Protein AF-A0A0D3J5N3-F1 (afdb_monomer_lite)

Sequence (235 aa):
MPSATRIAELQAENFAEDVEVPPEAAGWSEDRLVAFLESGGVESSAQGSLAAPLGRRARVACLHGTAGNERIFTIQASRLKLALKAAGADSAVYEGTEVIAAENPHGAAMRKIFGDQVLREYAPALLDEAGRRTYEPAAAEAAVADLEARIAGAGGCDADAWKRLFAAPLPVPALVVRGASDTVSAEGPVELVAHFRGARLVEHKEGHRPLPADRAAADGLIRDICSFVLERCPP

Radius of gyration: 19.84 Å; chains: 1; bounding box: 44×39×58 Å

Foldseek 3Di:
DDDPVRLCVLCVVLVLNVADDDPCCVVDDPVLSNVCSLLSNDPPPPPPCPVAPPADAAEAEAEDAFFDDPVRCCNQCSNLCNLSVVLRHHYDYDFAPAFDDPPQPSNVVSCVVPNPDGTGHLADWDADPVRETDGDVVSNVVSVVVVVVVVVVVPDDDPVVVVCLQVAAHADEEEQEFECAEPHCNCVSVVVNRNHDNYDYHYDPDYGGPADPDPVRRVVVSVVVSCVSCVRRPD

Organism: Emiliania huxleyi (strain CCMP1516) (NCBI:txid280463)

InterPro domains:
  IPR029058 Alpha/Beta hydrolase fold [G3DSA:3.40.50.1820] (55-231)
  IPR029058 Alpha/Beta hydrolase fold [SSF53474] (105-223)

Structure (mmCIF, N/CA/C/O backbone):
data_AF-A0A0D3J5N3-F1
#
_entry.id   AF-A0A0D3J5N3-F1
#
loop_
_atom_site.group_PDB
_atom_site.id
_atom_site.type_symbol
_atom_site.label_atom_id
_atom_site.label_alt_id
_atom_site.label_comp_id
_atom_site.label_asym_id
_atom_site.label_entity_id
_atom_site.label_seq_id
_atom_site.pdbx_PDB_ins_code
_atom_site.Cartn_x
_atom_site.Cartn_y
_atom_site.Cartn_z
_atom_site.occupancy
_atom_site.B_iso_or_equiv
_atom_site.auth_seq_id
_atom_site.auth_comp_id
_atom_site.auth_asym_id
_atom_site.auth_atom_id
_atom_site.pdbx_PDB_model_num
ATOM 1 N N . MET A 1 1 ? 7.016 5.681 33.022 1.00 83.94 1 MET A N 1
ATOM 2 C CA . MET A 1 1 ? 6.238 6.757 32.383 1.00 83.94 1 MET A CA 1
ATOM 3 C C . MET A 1 1 ? 7.153 7.432 31.376 1.00 83.94 1 MET A C 1
ATOM 5 O O . MET A 1 1 ? 8.265 7.776 31.777 1.00 83.94 1 MET A O 1
ATOM 9 N N . PRO A 1 2 ? 6.776 7.498 30.092 1.00 91.69 2 PRO A N 1
ATOM 10 C CA . PRO A 1 2 ? 7.636 8.025 29.037 1.00 91.69 2 PRO A CA 1
ATOM 11 C C . PRO A 1 2 ? 7.858 9.533 29.220 1.00 91.69 2 PRO A C 1
ATOM 13 O O . PRO A 1 2 ? 6.941 10.274 29.568 1.00 91.69 2 PRO A O 1
ATOM 16 N N . SER A 1 3 ? 9.094 9.992 29.019 1.00 95.38 3 SER A N 1
ATOM 17 C CA . SER A 1 3 ? 9.408 11.425 28.958 1.00 95.38 3 SER A CA 1
ATOM 18 C C . SER A 1 3 ? 8.830 12.045 27.679 1.00 95.38 3 SER A C 1
ATOM 20 O O . SER A 1 3 ? 8.548 11.327 26.725 1.00 95.38 3 SER A O 1
ATOM 22 N N . ALA A 1 4 ? 8.716 13.376 27.603 1.00 95.25 4 ALA A N 1
ATOM 23 C CA . ALA A 1 4 ? 8.300 14.055 26.367 1.00 95.25 4 ALA A CA 1
ATOM 24 C C . ALA A 1 4 ? 9.194 13.690 25.165 1.00 95.25 4 ALA A C 1
ATOM 26 O O . ALA A 1 4 ? 8.697 13.478 24.064 1.00 95.25 4 ALA A O 1
ATOM 27 N N . THR A 1 5 ? 10.504 13.538 25.395 1.00 96.12 5 THR A N 1
ATOM 28 C CA . THR A 1 5 ? 11.446 13.032 24.387 1.00 96.12 5 THR A CA 1
ATOM 29 C C . THR A 1 5 ? 11.075 11.622 23.937 1.00 96.12 5 THR A C 1
ATOM 31 O O . THR A 1 5 ? 11.001 11.382 22.739 1.00 96.12 5 THR A O 1
ATOM 34 N N . ARG A 1 6 ? 10.763 10.713 24.873 1.00 96.12 6 ARG A N 1
ATOM 35 C CA . ARG A 1 6 ? 10.361 9.343 24.527 1.00 96.12 6 ARG A CA 1
ATOM 36 C C . ARG A 1 6 ? 9.034 9.304 23.768 1.00 96.12 6 ARG A C 1
ATOM 38 O O . ARG A 1 6 ? 8.885 8.490 22.870 1.00 96.12 6 ARG A O 1
ATOM 45 N N . ILE A 1 7 ? 8.085 10.185 24.089 1.00 95.38 7 ILE A N 1
ATOM 46 C CA . ILE A 1 7 ? 6.826 10.313 23.338 1.00 95.38 7 ILE A CA 1
ATOM 47 C C . ILE A 1 7 ? 7.112 10.716 21.886 1.00 95.38 7 ILE A C 1
ATOM 49 O O . ILE A 1 7 ? 6.603 10.070 20.977 1.00 95.38 7 ILE A O 1
ATOM 53 N N . ALA A 1 8 ? 7.963 11.722 21.663 1.00 93.75 8 ALA A N 1
ATOM 54 C CA . ALA A 1 8 ? 8.335 12.160 20.317 1.00 93.75 8 ALA A CA 1
ATOM 55 C C . ALA A 1 8 ? 9.097 11.075 19.530 1.00 93.75 8 ALA A C 1
ATOM 57 O O . ALA A 1 8 ? 8.855 10.895 18.339 1.00 93.75 8 ALA A O 1
ATOM 58 N N . GLU A 1 9 ? 9.980 10.320 20.193 1.00 92.75 9 GLU A N 1
ATOM 59 C CA . GLU A 1 9 ? 10.642 9.151 19.597 1.00 92.75 9 GLU A CA 1
ATOM 60 C C . GLU A 1 9 ? 9.625 8.089 19.185 1.00 92.75 9 GLU A C 1
ATOM 62 O O . GLU A 1 9 ? 9.656 7.633 18.049 1.00 92.75 9 GLU A O 1
ATOM 67 N N . LEU A 1 10 ? 8.681 7.745 20.065 1.00 92.69 10 LEU A N 1
ATOM 68 C CA . LEU A 1 10 ? 7.625 6.780 19.764 1.00 92.69 10 LEU A CA 1
ATOM 69 C C . LEU A 1 10 ? 6.714 7.263 18.632 1.00 92.69 10 LEU A C 1
ATOM 71 O O . LEU A 1 10 ? 6.318 6.458 17.794 1.00 92.69 10 LEU A O 1
ATOM 75 N N . GLN A 1 11 ? 6.402 8.559 18.565 1.00 91.50 11 GLN A N 1
ATOM 76 C CA . GLN A 1 11 ? 5.676 9.137 17.435 1.00 91.50 11 GLN A CA 1
ATOM 77 C C . GLN A 1 11 ? 6.449 8.951 16.128 1.00 91.50 11 GLN A C 1
ATOM 79 O O . GLN A 1 11 ? 5.863 8.485 15.159 1.00 91.50 11 GLN A O 1
ATOM 84 N N . ALA A 1 12 ? 7.754 9.228 16.106 1.00 84.44 12 ALA A N 1
ATOM 85 C CA . ALA A 1 12 ? 8.585 9.019 14.920 1.00 84.44 12 ALA A CA 1
ATOM 86 C C . ALA A 1 12 ? 8.737 7.528 14.556 1.00 84.44 12 ALA A C 1
ATOM 88 O O . ALA A 1 12 ? 8.634 7.155 13.390 1.00 84.44 12 ALA A O 1
ATOM 89 N N . GLU A 1 13 ? 8.928 6.652 15.549 1.00 83.12 13 GLU A N 1
ATOM 90 C CA . GLU A 1 13 ? 9.018 5.195 15.373 1.00 83.12 13 GLU A CA 1
ATOM 91 C C . GLU A 1 13 ? 7.726 4.606 14.781 1.00 83.12 13 GLU A C 1
ATOM 93 O O . GLU A 1 13 ? 7.786 3.658 13.994 1.00 83.12 13 GLU A O 1
ATOM 98 N N . ASN A 1 14 ? 6.572 5.181 15.136 1.00 81.25 14 ASN A N 1
ATOM 99 C CA . ASN A 1 14 ? 5.247 4.754 14.680 1.00 81.25 14 ASN A CA 1
ATOM 100 C C . ASN A 1 14 ? 4.689 5.602 13.525 1.00 81.25 14 ASN A C 1
ATOM 102 O O . ASN A 1 14 ? 3.556 5.365 13.106 1.00 81.25 14 ASN A O 1
ATOM 106 N N . PHE A 1 15 ? 5.465 6.554 12.990 1.00 78.50 15 PHE A N 1
ATOM 107 C CA . PHE A 1 15 ? 5.043 7.464 11.914 1.00 78.50 15 PHE A CA 1
ATOM 108 C C . PHE A 1 15 ? 3.729 8.195 12.244 1.00 78.50 15 PHE A C 1
ATOM 110 O O . PHE A 1 15 ? 2.810 8.280 11.427 1.00 78.50 15 PHE A O 1
ATOM 117 N N . ALA A 1 16 ? 3.633 8.635 13.495 1.00 85.94 16 ALA A N 1
ATOM 118 C CA . ALA A 1 16 ? 2.485 9.252 14.138 1.00 85.94 16 ALA A CA 1
ATOM 119 C C . ALA A 1 16 ? 2.853 10.639 14.704 1.00 85.94 16 ALA A C 1
ATOM 121 O O . ALA A 1 16 ? 2.316 11.072 15.726 1.00 85.94 16 ALA A O 1
ATOM 122 N N . GLU A 1 17 ? 3.791 11.349 14.069 1.00 89.88 17 GLU A N 1
ATOM 123 C CA . GLU A 1 17 ? 4.197 12.707 14.457 1.00 89.88 17 GLU A CA 1
ATOM 124 C C . GLU A 1 17 ? 3.051 13.719 14.333 1.00 89.88 17 GLU A C 1
ATOM 126 O O . GLU A 1 17 ? 3.064 14.755 14.997 1.00 89.88 17 GLU A O 1
ATOM 131 N N . ASP A 1 18 ? 2.041 13.415 13.513 1.00 81.44 18 ASP A N 1
ATOM 132 C CA . ASP A 1 18 ? 0.813 14.196 13.395 1.00 81.44 18 ASP A CA 1
ATOM 133 C C . ASP A 1 18 ? -0.236 13.839 14.460 1.00 81.44 18 ASP A C 1
ATOM 135 O O . ASP A 1 18 ? -1.209 14.575 14.632 1.00 81.44 18 ASP A O 1
ATOM 139 N N . VAL A 1 19 ? -0.087 12.727 15.181 1.00 86.19 19 VAL A N 1
ATOM 140 C CA . VAL A 1 19 ? -1.029 12.332 16.231 1.00 86.19 19 VAL A CA 1
ATOM 141 C C . VAL A 1 19 ? -0.834 13.226 17.452 1.00 86.19 19 VAL A C 1
ATOM 143 O O . VAL A 1 19 ? 0.206 13.187 18.102 1.00 86.19 19 VAL A O 1
ATOM 146 N N . GLU A 1 20 ? -1.848 14.024 17.788 1.00 94.06 20 GLU A N 1
ATOM 147 C CA . GLU A 1 20 ? -1.830 14.833 19.004 1.00 94.06 20 GLU A CA 1
ATOM 148 C C . GLU A 1 20 ? -1.939 13.915 20.226 1.00 94.06 20 GLU A C 1
ATOM 150 O O . GLU A 1 20 ? -2.944 13.234 20.438 1.00 94.06 20 GLU A O 1
ATOM 155 N N . VAL A 1 21 ? -0.866 13.867 21.012 1.00 94.62 21 VAL A N 1
ATOM 156 C CA . VAL A 1 21 ? -0.797 13.057 22.225 1.00 94.62 21 VAL A CA 1
ATOM 157 C C . VAL A 1 21 ? -1.396 13.863 23.382 1.00 94.62 21 VAL A C 1
ATOM 159 O O . VAL A 1 21 ? -0.894 14.953 23.673 1.00 94.62 21 VAL A O 1
ATOM 162 N N . PRO A 1 22 ? -2.450 13.369 24.057 1.00 94.75 22 PRO A N 1
ATOM 163 C CA . PRO A 1 22 ? -3.118 14.142 25.093 1.00 94.75 22 PRO A CA 1
ATOM 164 C C . PRO A 1 22 ? -2.208 14.309 26.329 1.00 94.75 22 PRO A C 1
ATOM 166 O O . PRO A 1 22 ? -1.378 13.433 26.596 1.00 94.75 22 PRO A O 1
ATOM 169 N N . PRO A 1 23 ? -2.325 15.399 27.113 1.00 94.38 23 PRO A N 1
ATOM 170 C CA . PRO A 1 23 ? -1.419 15.680 28.235 1.00 94.38 23 PRO A CA 1
ATOM 171 C C . PRO A 1 23 ? -1.321 14.551 29.275 1.00 94.38 23 PRO A C 1
ATOM 173 O O . PRO A 1 23 ? -0.255 14.302 29.842 1.00 94.38 23 PRO A O 1
ATOM 176 N N . GLU A 1 24 ? -2.418 13.831 29.508 1.00 94.56 24 GLU A N 1
ATOM 177 C CA . GLU A 1 24 ? -2.488 12.672 30.399 1.00 94.56 24 GLU A CA 1
ATOM 178 C C . GLU A 1 24 ? -1.654 11.471 29.928 1.00 94.56 24 GLU A C 1
ATOM 180 O O . GLU A 1 24 ? -1.373 10.580 30.734 1.00 94.56 24 GLU A O 1
ATOM 185 N N . ALA A 1 25 ? -1.202 11.447 28.669 1.00 93.19 25 ALA A N 1
ATOM 186 C CA . ALA A 1 25 ? -0.353 10.386 28.138 1.00 93.19 25 ALA A CA 1
ATOM 187 C C . ALA A 1 25 ? 1.038 10.342 28.775 1.00 93.19 25 ALA A C 1
ATOM 189 O O . ALA A 1 25 ? 1.679 9.289 28.784 1.00 93.19 25 ALA A O 1
ATOM 190 N N . ALA A 1 26 ? 1.473 11.434 29.415 1.00 92.69 26 ALA A N 1
ATOM 191 C CA . ALA A 1 26 ? 2.641 11.418 30.294 1.00 92.69 26 ALA A CA 1
ATOM 192 C C . ALA A 1 26 ? 2.492 10.396 31.440 1.00 92.69 26 ALA A C 1
ATOM 194 O O . ALA A 1 26 ? 3.488 9.932 31.988 1.00 92.69 26 ALA A O 1
ATOM 195 N N . GLY A 1 27 ? 1.253 10.037 31.795 1.00 94.00 27 GLY A N 1
ATOM 196 C CA . GLY A 1 27 ? 0.913 9.020 32.784 1.00 94.00 27 GLY A CA 1
ATOM 197 C C . GLY A 1 27 ? 0.849 7.585 32.249 1.00 94.00 27 GLY A C 1
ATOM 198 O O . GLY A 1 27 ? 0.686 6.648 33.031 1.00 94.00 27 GLY A O 1
ATOM 199 N N . TRP A 1 28 ? 0.905 7.387 30.931 1.00 95.19 28 TRP A N 1
ATOM 200 C CA . TRP A 1 28 ? 0.634 6.086 30.322 1.00 95.19 28 TRP A CA 1
ATOM 201 C C . TRP A 1 28 ? 1.835 5.139 30.412 1.00 95.19 28 TRP A C 1
ATOM 203 O O . TRP A 1 28 ? 2.992 5.545 30.573 1.00 95.19 28 TRP A O 1
ATOM 213 N N . SER A 1 29 ? 1.555 3.837 30.313 1.00 95.31 29 SER A N 1
ATOM 214 C CA . SER A 1 29 ? 2.587 2.862 29.966 1.00 95.31 29 SER A CA 1
ATOM 215 C C . SER A 1 29 ? 3.018 3.061 28.513 1.00 95.31 29 SER A C 1
ATOM 217 O O . SER A 1 29 ? 2.250 3.571 27.696 1.00 95.31 29 SER A O 1
ATOM 219 N N . GLU A 1 30 ? 4.237 2.633 28.186 1.00 95.19 30 GLU A N 1
ATOM 220 C CA . GLU A 1 30 ? 4.733 2.663 26.807 1.00 95.19 30 GLU A CA 1
ATOM 221 C C . GLU A 1 30 ? 3.826 1.847 25.876 1.00 95.19 30 GLU A C 1
ATOM 223 O O . GLU A 1 30 ? 3.398 2.371 24.857 1.00 95.19 30 GLU A O 1
ATOM 228 N N . ASP A 1 31 ? 3.394 0.650 26.292 1.00 91.62 31 ASP A N 1
ATOM 229 C CA . ASP A 1 31 ? 2.462 -0.189 25.522 1.00 91.62 31 ASP A CA 1
ATOM 230 C C . ASP A 1 31 ? 1.138 0.517 25.195 1.00 91.62 31 ASP A C 1
ATOM 232 O O . ASP A 1 31 ? 0.625 0.406 24.082 1.00 91.62 31 ASP A O 1
ATOM 236 N N . ARG A 1 32 ? 0.570 1.270 26.151 1.00 93.00 32 ARG A N 1
ATOM 237 C CA . ARG A 1 32 ? -0.666 2.032 25.913 1.00 93.00 32 ARG A CA 1
ATOM 238 C C . ARG A 1 32 ? -0.421 3.169 24.927 1.00 93.00 32 ARG A C 1
ATOM 240 O O . ARG A 1 32 ? -1.272 3.424 24.081 1.00 93.00 32 ARG A O 1
ATOM 247 N N . LEU A 1 33 ? 0.712 3.856 25.051 1.00 94.38 33 LEU A N 1
ATOM 248 C CA . LEU A 1 33 ? 1.073 4.943 24.151 1.00 94.38 33 LEU A CA 1
ATOM 249 C C . LEU A 1 33 ? 1.318 4.428 22.731 1.00 94.38 33 LEU A C 1
ATOM 251 O O . LEU A 1 33 ? 0.769 4.998 21.796 1.00 94.38 33 LEU A O 1
ATOM 255 N N . VAL A 1 34 ? 2.048 3.322 22.575 1.00 89.31 34 VAL A N 1
ATOM 256 C CA . VAL A 1 34 ? 2.222 2.643 21.284 1.00 89.31 34 VAL A CA 1
ATOM 257 C C . VAL A 1 34 ? 0.861 2.276 20.705 1.00 89.31 34 VAL A C 1
ATOM 259 O O . VAL A 1 34 ? 0.565 2.688 19.593 1.00 89.31 34 VAL A O 1
ATOM 262 N N . ALA A 1 35 ? -0.020 1.631 21.474 1.00 84.56 35 ALA A N 1
ATOM 263 C CA . ALA A 1 35 ? -1.360 1.283 20.999 1.00 84.56 35 ALA A CA 1
ATOM 264 C C . ALA A 1 35 ? -2.199 2.509 20.579 1.00 84.56 35 ALA A C 1
ATOM 266 O O . ALA A 1 35 ? -2.966 2.433 19.621 1.00 84.56 35 ALA A O 1
ATOM 267 N N . PHE A 1 36 ? -2.064 3.645 21.271 1.00 90.19 36 PHE A N 1
ATOM 268 C CA . PHE A 1 36 ? -2.724 4.899 20.898 1.00 90.19 36 PHE A CA 1
ATOM 269 C C . PHE A 1 36 ? -2.146 5.498 19.609 1.00 90.19 36 PHE A C 1
ATOM 271 O O . PHE A 1 36 ? -2.904 5.893 18.723 1.00 90.19 36 PHE A O 1
ATOM 278 N N . LEU A 1 37 ? -0.823 5.526 19.457 1.00 88.56 37 LEU A N 1
ATOM 279 C CA . LEU A 1 37 ? -0.169 6.004 18.237 1.00 88.56 37 LEU A CA 1
ATOM 280 C C . LEU A 1 37 ? -0.513 5.103 17.044 1.00 88.56 37 LEU A C 1
ATOM 282 O O . LEU A 1 37 ? -0.971 5.588 16.010 1.00 88.56 37 LEU A O 1
ATOM 286 N N . GLU A 1 38 ? -0.442 3.788 17.243 1.00 79.56 38 GLU A N 1
ATOM 287 C CA . GLU A 1 38 ? -0.926 2.767 16.317 1.00 79.56 38 GLU A CA 1
ATOM 288 C C . GLU A 1 38 ? -2.441 2.832 16.092 1.00 79.56 38 GLU A C 1
ATOM 290 O O . GLU A 1 38 ? -2.942 2.148 15.226 1.00 79.56 38 GLU A O 1
ATOM 295 N N . SER A 1 39 ? -3.231 3.607 16.828 1.00 77.56 39 SER A N 1
ATOM 296 C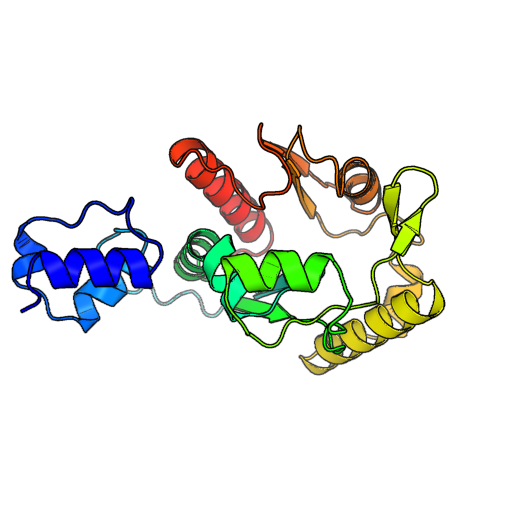 CA . SER A 1 39 ? -4.658 3.790 16.508 1.00 77.56 39 SER A CA 1
ATOM 297 C C . SER A 1 39 ? -4.922 5.042 15.666 1.00 77.56 39 SER A C 1
ATOM 299 O O . SER A 1 39 ? -6.067 5.317 15.310 1.00 77.56 39 SER A O 1
ATOM 301 N N . GLY A 1 40 ? -3.879 5.827 15.369 1.00 81.81 40 GLY A N 1
ATOM 302 C CA . GLY A 1 40 ? -4.021 7.159 14.783 1.00 81.81 40 GLY A CA 1
ATOM 303 C C . GLY A 1 40 ? -4.549 8.202 15.775 1.00 81.81 40 GLY A C 1
ATOM 304 O O . GLY A 1 40 ? -5.160 9.186 15.358 1.00 81.81 40 GLY A O 1
ATOM 305 N N . GLY A 1 41 ? -4.340 7.987 17.077 1.00 86.44 41 GLY A N 1
ATOM 306 C CA . GLY A 1 41 ? -4.788 8.893 18.135 1.00 86.44 41 GLY A CA 1
ATOM 307 C C . GLY A 1 41 ? -6.239 8.717 18.570 1.00 86.44 41 GLY A C 1
ATOM 308 O O . GLY A 1 41 ? -6.812 9.609 19.194 1.00 86.44 41 GLY A O 1
ATOM 309 N N . VAL A 1 42 ? -6.859 7.587 18.235 1.00 82.50 42 VAL A N 1
ATOM 310 C CA . VAL A 1 42 ? -8.196 7.253 18.715 1.00 82.50 42 VAL A CA 1
ATOM 311 C C . VAL A 1 42 ? -8.026 6.467 20.002 1.00 82.50 42 VAL A C 1
ATOM 313 O O . VAL A 1 42 ? -7.664 5.292 19.978 1.00 82.50 42 VAL A O 1
ATOM 316 N N . GLU A 1 43 ? -8.306 7.089 21.151 1.00 76.69 43 GLU A N 1
ATOM 317 C CA . GLU A 1 43 ? -8.425 6.295 22.367 1.00 76.69 43 GLU A CA 1
ATOM 318 C C . GLU A 1 43 ? -9.445 5.195 22.096 1.00 76.69 43 GLU A C 1
ATOM 320 O O . GLU A 1 43 ? -10.607 5.464 21.770 1.00 76.69 43 GLU A O 1
ATOM 325 N N . SER A 1 44 ? -8.998 3.947 22.241 1.00 65.38 44 SER A N 1
ATOM 326 C CA . SER A 1 44 ? -9.884 2.812 22.414 1.00 65.38 44 SER A CA 1
ATOM 327 C C . SER A 1 44 ? -10.600 3.031 23.742 1.00 65.38 44 SER A C 1
ATOM 329 O O . SER A 1 44 ? -10.332 2.354 24.735 1.00 65.38 44 SER A O 1
ATOM 331 N N . SER A 1 45 ? -11.535 3.989 23.769 1.00 52.81 45 SER A N 1
ATOM 332 C CA . SER A 1 45 ? -12.666 3.949 24.672 1.00 52.81 45 SER A CA 1
ATOM 333 C C . SER A 1 45 ? -13.116 2.502 24.640 1.00 52.81 45 SER A C 1
ATOM 335 O O . SER A 1 45 ? -13.148 1.905 23.562 1.00 52.81 45 SER A O 1
ATOM 337 N N . ALA A 1 46 ? -13.311 1.898 25.807 1.00 49.19 46 ALA A N 1
ATOM 338 C CA . ALA A 1 46 ? -13.824 0.547 25.925 1.00 49.19 46 ALA A CA 1
ATOM 339 C C . ALA A 1 46 ? -15.235 0.511 25.308 1.00 49.19 46 ALA A C 1
ATOM 341 O O . ALA A 1 46 ? -16.245 0.461 26.002 1.00 49.19 46 ALA A O 1
ATOM 342 N N . GLN A 1 47 ? -15.307 0.614 23.984 1.00 46.84 47 GLN A N 1
ATOM 343 C CA . GLN A 1 47 ? -16.434 0.311 23.152 1.00 46.84 47 GLN A CA 1
ATOM 344 C C . GLN A 1 47 ? -16.561 -1.170 23.371 1.00 46.84 47 GLN A C 1
ATOM 346 O O . GLN A 1 47 ? -15.740 -1.958 22.896 1.00 46.84 47 GLN A O 1
ATOM 351 N N . GLY A 1 48 ? -17.521 -1.498 24.241 1.00 42.38 48 GLY A N 1
ATOM 352 C CA . GLY A 1 48 ? -17.919 -2.858 24.512 1.00 42.38 48 GLY A CA 1
ATOM 353 C C . GLY A 1 48 ? -17.889 -3.574 23.184 1.00 42.38 48 GLY A C 1
ATOM 354 O O . GLY A 1 48 ? -18.531 -3.120 22.237 1.00 42.38 48 GLY A O 1
ATOM 355 N N . SER A 1 49 ? -17.034 -4.592 23.111 1.00 42.00 49 SER A N 1
ATOM 356 C CA . SER A 1 49 ? -16.962 -5.490 21.979 1.00 42.00 49 SER A CA 1
ATOM 357 C C . SER A 1 49 ? -18.392 -5.954 21.748 1.00 42.00 49 SER A C 1
ATOM 359 O O . SER A 1 49 ? -18.897 -6.838 22.439 1.00 42.00 49 SER A O 1
ATOM 361 N N . LEU A 1 50 ? -19.091 -5.288 20.828 1.00 42.69 50 LEU A N 1
ATOM 362 C CA . LEU A 1 50 ? -20.209 -5.888 20.148 1.00 42.69 50 LEU A CA 1
ATOM 363 C C . LEU A 1 50 ? -19.523 -7.061 19.492 1.00 42.69 50 LEU A C 1
ATOM 365 O O . LEU A 1 50 ? -18.718 -6.853 18.583 1.00 42.69 50 LEU A O 1
ATOM 369 N N . ALA A 1 51 ? -19.697 -8.243 20.088 1.00 45.78 51 ALA A N 1
ATOM 370 C CA . ALA A 1 51 ? -19.194 -9.480 19.535 1.00 45.78 51 ALA A CA 1
ATOM 371 C C . ALA A 1 51 ? -19.563 -9.411 18.063 1.00 45.78 51 ALA A C 1
ATOM 373 O O . ALA A 1 51 ? -20.755 -9.370 17.740 1.00 45.78 51 ALA A O 1
ATOM 374 N N . ALA A 1 52 ? -18.545 -9.226 17.212 1.00 47.50 52 ALA A N 1
ATOM 375 C CA . ALA A 1 52 ? -18.780 -9.083 15.793 1.00 47.50 52 ALA A CA 1
ATOM 376 C C . ALA A 1 52 ? -19.647 -10.289 15.426 1.00 47.50 52 ALA A C 1
ATOM 378 O O . ALA A 1 52 ? -19.347 -11.392 15.914 1.00 47.50 52 ALA A O 1
ATOM 379 N N . PRO A 1 53 ? -20.766 -10.096 14.703 1.00 50.00 53 PRO A N 1
ATOM 380 C CA . PRO A 1 53 ? -21.571 -11.225 14.274 1.00 50.00 53 PRO A CA 1
ATOM 381 C C . PRO A 1 53 ? -20.626 -12.297 13.727 1.00 50.00 53 PRO A C 1
ATOM 383 O O . PRO A 1 53 ? -19.589 -11.969 13.153 1.00 50.00 53 PRO A O 1
ATOM 386 N N . LEU A 1 54 ? -20.944 -13.576 13.942 1.00 55.56 54 LEU A N 1
ATOM 387 C CA . LEU A 1 54 ? -20.144 -14.734 13.497 1.00 55.56 54 LEU A CA 1
ATOM 388 C C . LEU A 1 54 ? -19.953 -14.801 11.956 1.00 55.56 54 LEU A C 1
ATOM 390 O O . LEU A 1 54 ? -19.659 -15.863 11.407 1.00 55.56 54 LEU A O 1
ATOM 394 N N . GLY A 1 55 ? -20.177 -13.697 11.246 1.00 60.00 55 GLY A N 1
ATOM 395 C CA . GLY A 1 55 ? -19.926 -13.504 9.841 1.00 60.00 55 GLY A CA 1
ATOM 396 C C . GLY A 1 55 ? -18.442 -13.387 9.513 1.00 60.00 55 GLY A C 1
ATOM 397 O O . GLY A 1 55 ? -17.537 -13.356 10.352 1.00 60.00 55 GLY A O 1
ATOM 398 N N . ARG A 1 56 ? -18.185 -13.465 8.213 1.00 68.94 56 ARG A N 1
ATOM 399 C CA . ARG A 1 56 ? -16.841 -13.557 7.655 1.00 68.94 56 ARG A CA 1
ATOM 400 C C . ARG A 1 56 ? -16.229 -12.160 7.653 1.00 68.94 56 ARG A C 1
ATOM 402 O O . ARG A 1 56 ? -16.757 -11.268 7.004 1.00 68.94 56 ARG A O 1
ATOM 409 N N . ARG A 1 57 ? -15.082 -11.987 8.313 1.00 74.69 57 ARG A N 1
ATOM 410 C CA . ARG A 1 57 ? -14.302 -10.744 8.223 1.00 74.69 57 ARG A CA 1
ATOM 411 C C . ARG A 1 57 ? -13.798 -10.551 6.794 1.00 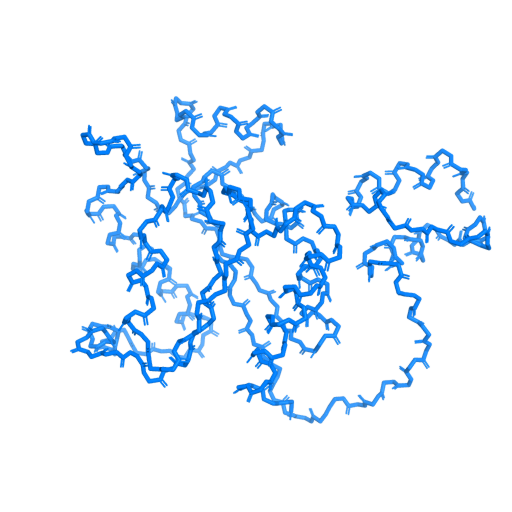74.69 57 ARG A C 1
ATOM 413 O O . ARG A 1 57 ? -13.304 -11.500 6.178 1.00 74.69 57 ARG A O 1
ATOM 420 N N . ALA A 1 58 ? -13.910 -9.330 6.274 1.00 78.44 58 ALA A N 1
ATOM 421 C CA . ALA A 1 58 ? -13.326 -8.978 4.985 1.00 78.44 58 ALA A CA 1
ATOM 422 C C . ALA A 1 58 ? -11.807 -9.206 5.029 1.00 78.44 58 ALA A C 1
ATOM 424 O O . ALA A 1 58 ? -11.157 -8.799 5.989 1.00 78.44 58 ALA A O 1
ATOM 425 N N . ARG A 1 59 ? -11.242 -9.853 4.005 1.00 78.38 59 ARG A N 1
ATOM 426 C CA . ARG A 1 59 ? -9.793 -10.055 3.865 1.00 78.38 59 ARG A CA 1
ATOM 427 C C . ARG A 1 59 ? -9.275 -9.190 2.728 1.00 78.38 59 ARG A C 1
ATOM 429 O O . ARG A 1 59 ? -9.747 -9.315 1.601 1.00 78.38 59 ARG A O 1
ATOM 436 N N . VAL A 1 60 ? -8.311 -8.333 3.028 1.00 78.81 60 VAL A N 1
ATOM 437 C CA . VAL A 1 60 ? -7.704 -7.398 2.081 1.00 78.81 60 VAL A CA 1
ATOM 438 C C . VAL A 1 60 ? -6.279 -7.850 1.782 1.00 78.81 60 VAL A C 1
ATOM 440 O O . VAL A 1 60 ? -5.427 -7.876 2.668 1.00 78.81 60 VAL A O 1
ATOM 443 N N . ALA A 1 61 ? -6.017 -8.216 0.530 1.00 80.19 61 ALA A N 1
ATOM 444 C CA . ALA A 1 61 ? -4.661 -8.451 0.052 1.00 80.19 61 ALA A CA 1
ATOM 445 C C . ALA A 1 61 ? -4.037 -7.115 -0.372 1.00 80.19 61 ALA A C 1
ATOM 447 O O . ALA A 1 61 ? -4.563 -6.418 -1.238 1.00 80.19 61 ALA A O 1
ATOM 448 N N . CYS A 1 62 ? -2.915 -6.765 0.244 1.00 82.88 62 CYS A N 1
ATOM 449 C CA . CYS A 1 62 ? -2.156 -5.556 -0.027 1.00 82.88 62 CYS A CA 1
ATOM 450 C C . CYS A 1 62 ? -0.904 -5.921 -0.824 1.00 82.88 62 CYS A C 1
ATOM 452 O O . CYS A 1 62 ? -0.010 -6.576 -0.294 1.00 82.88 62 CYS A O 1
ATOM 454 N N . LEU A 1 63 ? -0.820 -5.495 -2.081 1.00 85.06 63 LEU A N 1
ATOM 455 C CA . LEU A 1 63 ? 0.358 -5.731 -2.913 1.00 85.06 63 LEU A CA 1
ATOM 456 C C . LEU A 1 63 ? 1.234 -4.480 -2.913 1.00 85.06 63 LEU A C 1
ATOM 458 O O . LEU A 1 63 ? 0.753 -3.388 -3.215 1.00 85.06 63 LEU A O 1
ATOM 462 N N . HIS A 1 64 ? 2.513 -4.631 -2.568 1.00 84.56 64 HIS A N 1
ATOM 463 C CA . HIS A 1 64 ? 3.497 -3.556 -2.722 1.00 84.56 64 HIS A CA 1
ATOM 464 C C . HIS A 1 64 ? 4.192 -3.686 -4.081 1.00 84.56 64 HIS A C 1
ATOM 466 O O . HIS A 1 64 ? 4.497 -4.794 -4.502 1.00 84.56 64 HIS A O 1
ATOM 472 N N . GLY A 1 65 ? 4.403 -2.575 -4.786 1.00 83.88 65 GLY A N 1
ATOM 473 C CA . GLY A 1 65 ? 5.039 -2.572 -6.104 1.00 83.88 65 GLY A CA 1
ATOM 474 C C . GLY A 1 65 ? 6.539 -2.902 -6.075 1.00 83.88 65 GLY A C 1
ATOM 475 O O . GLY A 1 65 ? 7.052 -3.620 -5.223 1.00 83.88 65 GLY A O 1
ATOM 476 N N . THR A 1 66 ? 7.279 -2.370 -7.044 1.00 87.31 66 THR A N 1
ATOM 477 C CA . THR A 1 66 ? 8.736 -2.544 -7.116 1.00 87.31 66 THR A CA 1
ATOM 478 C C . THR A 1 66 ? 9.440 -1.898 -5.918 1.00 87.31 66 THR A C 1
ATOM 480 O O . THR A 1 66 ? 9.117 -0.773 -5.535 1.00 87.31 66 THR A O 1
ATOM 483 N N . ALA A 1 67 ? 10.482 -2.563 -5.417 1.00 90.50 67 ALA A N 1
ATOM 484 C CA . ALA A 1 67 ? 11.415 -2.050 -4.413 1.00 90.50 67 ALA A CA 1
ATOM 485 C C . ALA A 1 67 ? 10.808 -1.839 -3.026 1.00 90.50 67 ALA A C 1
ATOM 487 O O . ALA A 1 67 ? 11.209 -0.931 -2.297 1.00 90.50 67 ALA A O 1
ATOM 488 N N . GLY A 1 68 ? 9.866 -2.697 -2.649 1.00 92.00 68 GLY A N 1
ATOM 489 C CA . GLY A 1 68 ? 9.256 -2.679 -1.330 1.00 92.00 68 GLY A CA 1
ATOM 490 C C . GLY A 1 68 ? 9.476 -3.938 -0.523 1.00 92.00 68 GLY A C 1
ATOM 491 O O . GLY A 1 68 ? 10.116 -4.895 -0.948 1.00 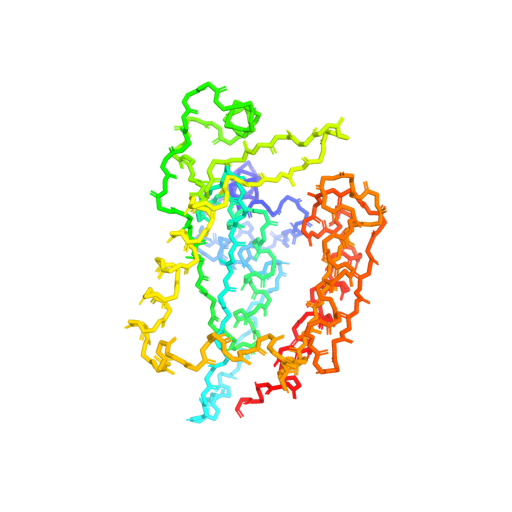92.00 68 GLY A O 1
ATOM 492 N N . ASN A 1 69 ? 8.915 -3.898 0.674 1.00 93.25 69 ASN A N 1
ATOM 493 C CA . ASN A 1 69 ? 8.718 -5.026 1.566 1.00 93.25 69 ASN A CA 1
ATOM 494 C C . ASN A 1 69 ? 7.556 -4.672 2.519 1.00 93.25 69 ASN A C 1
ATOM 496 O O . ASN A 1 69 ? 7.031 -3.553 2.497 1.00 93.25 69 ASN A O 1
ATOM 500 N N . GLU A 1 70 ? 7.141 -5.608 3.361 1.00 90.50 70 GLU A N 1
ATOM 501 C CA . GLU A 1 70 ? 6.040 -5.484 4.305 1.00 90.50 70 GLU A CA 1
ATOM 502 C C . GLU A 1 70 ? 6.288 -4.354 5.295 1.00 90.50 70 GLU A C 1
ATOM 504 O O . GLU A 1 70 ? 5.357 -3.622 5.644 1.00 90.50 70 GLU A O 1
ATOM 509 N N . ARG A 1 71 ? 7.540 -4.173 5.725 1.00 90.50 71 ARG A N 1
ATOM 510 C CA . ARG A 1 71 ? 7.907 -3.093 6.637 1.00 90.50 71 ARG A CA 1
ATOM 511 C C . ARG A 1 71 ? 7.667 -1.739 5.977 1.00 90.50 71 ARG A C 1
ATOM 513 O O . ARG A 1 71 ? 6.951 -0.919 6.536 1.00 90.50 71 ARG A O 1
ATOM 520 N N . ILE A 1 72 ? 8.187 -1.528 4.773 1.00 91.12 72 ILE A N 1
ATOM 521 C CA . ILE A 1 72 ? 7.999 -0.300 3.993 1.00 91.12 72 ILE A CA 1
ATOM 522 C C . ILE A 1 72 ? 6.516 -0.073 3.686 1.00 91.12 72 ILE A C 1
ATOM 524 O O . ILE A 1 72 ? 6.032 1.041 3.868 1.00 91.12 72 ILE A O 1
ATOM 528 N N . PHE A 1 73 ? 5.773 -1.112 3.286 1.00 89.44 73 PHE A N 1
ATOM 529 C CA . PHE A 1 73 ? 4.326 -1.002 3.080 1.00 89.44 73 PHE A CA 1
ATOM 530 C C . PHE A 1 73 ? 3.618 -0.562 4.362 1.00 89.44 73 PHE A C 1
ATOM 532 O O . PHE A 1 73 ? 2.782 0.335 4.336 1.00 89.44 73 PHE A O 1
ATOM 539 N N . THR A 1 74 ? 3.966 -1.175 5.494 1.00 86.44 74 THR A N 1
ATOM 540 C CA . THR A 1 74 ? 3.377 -0.848 6.795 1.00 86.44 74 THR A CA 1
ATOM 541 C C . THR A 1 74 ? 3.655 0.596 7.180 1.00 86.44 74 THR A C 1
ATOM 543 O O . THR A 1 74 ? 2.765 1.231 7.722 1.00 86.44 74 THR A O 1
ATOM 546 N N . ILE A 1 75 ? 4.824 1.137 6.836 1.00 85.00 75 ILE A N 1
ATOM 547 C CA . ILE A 1 75 ? 5.143 2.557 7.026 1.00 85.00 75 ILE A CA 1
ATOM 548 C C . ILE A 1 75 ? 4.276 3.432 6.111 1.00 85.00 75 ILE A C 1
ATOM 550 O O . ILE A 1 75 ? 3.615 4.359 6.567 1.00 85.00 75 ILE A O 1
ATOM 554 N N . GLN A 1 76 ? 4.248 3.129 4.812 1.00 85.69 76 GLN A N 1
ATOM 555 C CA . GLN A 1 76 ? 3.578 3.959 3.805 1.00 85.69 76 GLN A CA 1
ATOM 556 C C . GLN A 1 76 ? 2.046 3.931 3.900 1.00 85.69 76 GLN A C 1
ATOM 558 O O . GLN A 1 76 ? 1.387 4.886 3.495 1.00 85.69 76 GLN A O 1
ATOM 563 N N . ALA A 1 77 ? 1.482 2.837 4.407 1.00 86.88 77 ALA A N 1
ATOM 564 C CA . ALA A 1 77 ? 0.049 2.587 4.483 1.00 86.88 77 ALA A CA 1
ATOM 565 C C . ALA A 1 77 ? -0.413 2.267 5.915 1.00 86.88 77 ALA A C 1
ATOM 567 O O . ALA A 1 77 ? -1.445 1.613 6.090 1.00 86.88 77 ALA A O 1
ATOM 568 N N . SER A 1 78 ? 0.327 2.719 6.938 1.00 85.19 78 SER A N 1
ATOM 569 C CA . SER A 1 78 ? 0.018 2.473 8.357 1.00 85.19 78 SER A CA 1
ATOM 570 C C . SER A 1 78 ? -1.436 2.825 8.659 1.00 85.19 78 SER A C 1
ATOM 572 O O . SER A 1 78 ? -2.225 1.960 9.027 1.00 85.19 78 SER A O 1
ATOM 574 N N . ARG A 1 79 ? -1.838 4.062 8.358 1.00 81.81 79 ARG A N 1
ATOM 575 C CA . ARG A 1 79 ? -3.194 4.581 8.591 1.00 81.81 79 ARG A CA 1
ATOM 576 C C . ARG A 1 79 ? -4.281 3.752 7.913 1.00 81.81 79 ARG A C 1
ATOM 578 O O . ARG A 1 79 ? -5.320 3.501 8.517 1.00 81.81 79 ARG A O 1
ATOM 585 N N . LEU A 1 80 ? -4.032 3.275 6.692 1.00 86.06 80 LEU A N 1
ATOM 586 C CA . LEU A 1 80 ? -4.966 2.393 5.995 1.00 86.06 80 LEU A CA 1
ATOM 587 C C . LEU A 1 80 ? -5.101 1.046 6.719 1.00 86.06 80 LEU A C 1
ATOM 589 O O . LEU A 1 80 ? -6.220 0.596 6.952 1.00 86.06 80 LEU A O 1
ATOM 593 N N . LYS A 1 81 ? -3.988 0.415 7.118 1.00 85.06 81 LYS A N 1
ATOM 594 C CA . LYS A 1 81 ? -4.020 -0.855 7.870 1.00 85.06 81 LYS A CA 1
ATOM 595 C C . LYS A 1 81 ? -4.797 -0.709 9.180 1.00 85.06 81 LYS A C 1
ATOM 597 O O . LYS A 1 81 ? -5.584 -1.589 9.527 1.00 85.06 81 LYS A O 1
ATOM 602 N N . LEU A 1 82 ? -4.603 0.406 9.878 1.00 81.06 82 LEU A N 1
ATOM 603 C CA . LEU A 1 82 ? -5.283 0.702 11.137 1.00 81.06 82 LEU A CA 1
ATOM 604 C C . LEU A 1 82 ? -6.781 0.915 10.939 1.00 81.06 82 LEU A C 1
ATOM 606 O O . LEU A 1 82 ? -7.581 0.318 11.658 1.00 81.06 82 LEU A O 1
ATOM 610 N N . ALA A 1 83 ? -7.165 1.675 9.914 1.00 79.38 83 ALA A N 1
ATOM 611 C CA . ALA A 1 83 ? -8.564 1.883 9.568 1.00 79.38 83 ALA A CA 1
ATOM 612 C C . ALA A 1 83 ? -9.260 0.580 9.142 1.00 79.38 83 ALA A C 1
ATOM 614 O O . ALA A 1 83 ? -10.372 0.307 9.589 1.00 79.38 83 ALA A O 1
ATOM 615 N N . LEU A 1 84 ? -8.594 -0.272 8.352 1.00 82.81 84 LEU A N 1
ATOM 616 C CA . LEU A 1 84 ? -9.106 -1.599 7.989 1.00 82.81 84 LEU A CA 1
ATOM 617 C C . LEU A 1 84 ? -9.311 -2.483 9.226 1.00 82.81 84 LEU A C 1
ATOM 619 O O . LEU A 1 84 ? -10.369 -3.094 9.373 1.00 82.81 84 LEU A O 1
ATOM 623 N N . LYS A 1 85 ? -8.338 -2.506 10.147 1.00 82.94 85 LYS A N 1
ATOM 624 C CA . LYS A 1 85 ? -8.439 -3.251 11.410 1.00 82.94 85 LYS A CA 1
ATOM 625 C C . LYS A 1 85 ? -9.603 -2.746 12.267 1.00 82.94 85 LYS A C 1
ATOM 627 O O . LYS A 1 85 ? -10.391 -3.560 12.746 1.00 82.94 85 LYS A O 1
ATOM 632 N N . ALA A 1 86 ? -9.736 -1.427 12.427 1.00 75.38 86 ALA A N 1
ATOM 633 C CA . ALA A 1 86 ? -10.829 -0.797 13.171 1.00 75.38 86 ALA A CA 1
ATOM 634 C C . ALA A 1 86 ? -12.203 -1.071 12.534 1.00 75.38 86 ALA A C 1
ATOM 636 O O . ALA A 1 86 ? -13.185 -1.270 13.244 1.00 75.38 86 ALA A O 1
ATOM 637 N N . ALA A 1 87 ? -12.259 -1.166 11.203 1.00 76.44 87 ALA A N 1
ATOM 638 C CA . ALA A 1 87 ? -13.443 -1.565 10.446 1.00 76.44 87 ALA A CA 1
ATOM 639 C C . ALA A 1 87 ? -13.763 -3.072 10.535 1.00 76.44 87 ALA A C 1
ATOM 641 O O . ALA A 1 87 ? -14.737 -3.529 9.943 1.00 76.44 87 ALA A O 1
ATOM 642 N N . GLY A 1 88 ? -12.959 -3.869 11.247 1.00 78.38 88 GLY A N 1
ATOM 643 C CA . GLY A 1 88 ? -13.173 -5.308 11.381 1.00 78.38 88 GLY A CA 1
ATOM 644 C C . GLY A 1 88 ? -12.667 -6.137 10.197 1.00 78.38 88 GLY A C 1
ATOM 645 O O . GLY A 1 88 ? -12.935 -7.338 10.163 1.00 78.38 88 GLY A O 1
ATOM 646 N N . ALA A 1 89 ? -11.891 -5.558 9.279 1.00 80.81 89 ALA A N 1
ATOM 647 C CA . ALA A 1 89 ? -11.229 -6.282 8.197 1.00 80.81 89 ALA A CA 1
ATOM 648 C C . ALA A 1 89 ? -9.856 -6.829 8.633 1.00 80.81 89 ALA A C 1
ATOM 650 O O . ALA A 1 89 ? -9.160 -6.241 9.464 1.00 80.81 89 ALA A O 1
ATOM 651 N N . ASP A 1 90 ? -9.461 -7.955 8.047 1.00 80.44 90 ASP A N 1
ATOM 652 C CA . ASP A 1 90 ? -8.099 -8.476 8.098 1.00 80.44 90 ASP A CA 1
ATOM 653 C C . ASP A 1 90 ? -7.346 -7.998 6.852 1.00 80.44 90 ASP A C 1
ATOM 655 O O . ASP A 1 90 ? -7.907 -7.954 5.757 1.00 80.44 90 ASP A O 1
ATOM 659 N N . SER A 1 91 ? -6.069 -7.652 6.993 1.00 83.12 91 SER A N 1
ATOM 660 C CA . SER A 1 91 ? -5.211 -7.313 5.853 1.00 83.12 91 SER A CA 1
ATOM 661 C C . SER A 1 91 ? -3.926 -8.127 5.889 1.00 83.12 91 SER A C 1
ATOM 663 O O . SER A 1 91 ? -3.391 -8.397 6.963 1.00 83.12 91 SER A O 1
ATOM 665 N N . ALA A 1 92 ? -3.442 -8.523 4.715 1.00 81.94 92 ALA A N 1
ATOM 666 C CA . ALA A 1 92 ? -2.189 -9.247 4.544 1.00 81.94 92 ALA A CA 1
ATOM 667 C C . ALA A 1 92 ? -1.368 -8.579 3.441 1.00 81.94 92 ALA A C 1
ATOM 669 O O . ALA A 1 92 ? -1.912 -8.242 2.389 1.00 81.94 92 ALA A O 1
ATOM 670 N N . VAL A 1 93 ? -0.072 -8.378 3.681 1.00 85.25 93 VAL A N 1
ATOM 671 C CA . VAL A 1 93 ? 0.838 -7.820 2.676 1.00 85.25 93 VAL A CA 1
ATOM 672 C C . VAL A 1 93 ? 1.473 -8.957 1.887 1.00 85.25 93 VAL A C 1
ATOM 674 O O . VAL A 1 93 ? 1.990 -9.911 2.463 1.00 85.25 93 VAL A O 1
ATOM 677 N N . TYR A 1 94 ? 1.440 -8.843 0.564 1.00 82.69 94 TYR A N 1
ATOM 678 C CA . TYR A 1 94 ? 2.106 -9.753 -0.354 1.00 82.69 94 TYR A CA 1
ATOM 679 C C . TYR A 1 94 ? 3.261 -9.006 -1.019 1.00 82.69 94 TYR A C 1
ATOM 681 O O . TYR A 1 94 ? 3.077 -7.979 -1.680 1.00 82.69 94 TYR A O 1
ATOM 689 N N . GLU A 1 95 ? 4.465 -9.524 -0.800 1.00 88.38 95 GLU A N 1
ATOM 690 C CA . GLU A 1 95 ? 5.696 -9.078 -1.447 1.00 88.38 95 GLU A CA 1
ATOM 691 C C . GLU A 1 95 ? 5.995 -9.943 -2.674 1.00 88.38 95 GLU A C 1
ATOM 693 O O . GLU A 1 95 ? 5.645 -11.131 -2.697 1.00 88.38 95 GLU A O 1
ATOM 698 N N . GLY A 1 96 ? 6.708 -9.370 -3.645 1.00 87.44 96 GLY A N 1
ATOM 699 C CA . GLY A 1 96 ? 7.303 -10.140 -4.735 1.00 87.44 96 GLY A CA 1
ATOM 700 C C . GLY A 1 96 ? 8.349 -11.143 -4.239 1.00 87.44 96 GLY A C 1
ATOM 701 O O . GLY A 1 96 ? 8.914 -10.997 -3.154 1.00 87.44 96 GLY A O 1
ATOM 702 N N . THR A 1 97 ? 8.599 -12.199 -5.004 1.00 88.69 97 THR A N 1
ATOM 703 C CA . THR A 1 97 ? 9.542 -13.260 -4.614 1.00 88.69 97 THR A CA 1
ATOM 704 C C . THR A 1 97 ? 10.992 -12.885 -4.872 1.00 88.69 97 THR A C 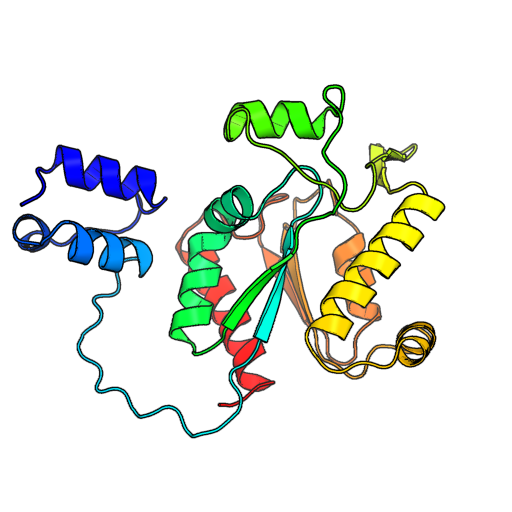1
ATOM 706 O O . THR A 1 97 ? 11.873 -13.314 -4.121 1.00 88.69 97 THR A O 1
ATOM 709 N N . GLU A 1 98 ? 11.233 -12.043 -5.874 1.00 91.44 98 GLU A N 1
ATOM 710 C CA . GLU A 1 98 ? 12.572 -11.681 -6.316 1.00 91.44 98 GLU A CA 1
ATOM 711 C C . GLU A 1 98 ? 13.177 -10.615 -5.413 1.00 91.44 98 GLU A C 1
ATOM 713 O O . GLU A 1 98 ? 12.532 -9.623 -5.066 1.00 91.44 98 GLU A O 1
ATOM 718 N N . VAL A 1 99 ? 14.437 -10.814 -5.028 1.00 94.19 99 VAL A N 1
ATOM 719 C CA . VAL A 1 99 ? 15.214 -9.782 -4.340 1.00 94.19 99 VAL A CA 1
ATOM 720 C C . VAL A 1 99 ? 15.722 -8.802 -5.383 1.00 94.19 99 VAL A C 1
ATOM 722 O O . VAL A 1 99 ? 16.345 -9.193 -6.367 1.00 94.19 99 VAL A O 1
ATOM 725 N N . ILE A 1 100 ? 15.506 -7.516 -5.131 1.00 93.06 100 ILE A N 1
ATOM 726 C CA . ILE A 1 100 ? 15.987 -6.460 -6.010 1.00 93.06 100 ILE A CA 1
ATOM 727 C C . ILE A 1 100 ? 17.513 -6.506 -6.137 1.00 93.06 100 ILE A C 1
ATOM 729 O O . ILE A 1 100 ? 18.239 -6.434 -5.137 1.00 93.06 100 ILE A O 1
ATOM 733 N N . ALA A 1 101 ? 17.984 -6.532 -7.387 1.00 90.94 101 ALA A N 1
ATOM 734 C CA . ALA A 1 101 ? 19.398 -6.430 -7.731 1.00 90.94 101 ALA A CA 1
ATOM 735 C C . ALA A 1 101 ? 20.037 -5.157 -7.148 1.00 90.94 101 ALA A C 1
ATOM 737 O O . ALA A 1 101 ? 19.393 -4.112 -7.011 1.00 90.94 101 ALA A O 1
ATOM 738 N N . ALA A 1 102 ? 21.325 -5.220 -6.804 1.00 90.56 102 ALA A N 1
ATOM 739 C CA . ALA A 1 102 ? 22.027 -4.092 -6.193 1.00 90.56 102 ALA A CA 1
ATOM 740 C C . ALA A 1 102 ? 22.065 -2.859 -7.115 1.00 90.56 102 ALA A C 1
ATOM 742 O O . ALA A 1 102 ? 21.989 -1.732 -6.627 1.00 90.56 102 ALA A O 1
ATOM 743 N N . GLU A 1 103 ? 22.108 -3.098 -8.425 1.00 90.56 103 GLU A N 1
ATOM 744 C CA . GLU A 1 103 ? 22.203 -2.116 -9.504 1.00 90.56 103 GLU A CA 1
ATOM 745 C C . GLU A 1 103 ? 20.842 -1.523 -9.901 1.00 90.56 103 GLU A C 1
ATOM 747 O O . GLU A 1 103 ? 20.789 -0.584 -10.696 1.00 90.56 103 GLU A O 1
ATOM 752 N N . ASN A 1 104 ? 19.733 -2.046 -9.365 1.00 87.50 104 ASN A N 1
ATOM 753 C CA . ASN A 1 104 ? 18.402 -1.541 -9.680 1.00 87.50 104 ASN A CA 1
ATOM 754 C C . ASN A 1 104 ? 18.253 -0.095 -9.148 1.00 87.50 104 ASN A C 1
ATOM 756 O O . ASN A 1 104 ? 18.357 0.133 -7.933 1.00 87.50 104 ASN A O 1
ATOM 760 N N . PRO A 1 105 ? 17.961 0.895 -10.014 1.00 87.06 105 PRO A N 1
ATOM 761 C CA . PRO A 1 105 ? 17.907 2.302 -9.616 1.00 87.06 105 PRO A CA 1
ATOM 762 C C . PRO A 1 105 ? 16.789 2.593 -8.604 1.00 87.06 105 PRO A C 1
ATOM 764 O O . PRO A 1 105 ? 16.937 3.474 -7.753 1.00 87.06 105 PRO A O 1
ATOM 767 N N . HIS A 1 106 ? 15.687 1.837 -8.638 1.00 87.25 106 HIS A N 1
ATOM 768 C CA . HIS A 1 106 ? 14.615 1.955 -7.649 1.00 87.25 106 HIS A CA 1
ATOM 769 C C . HIS A 1 106 ? 15.055 1.423 -6.282 1.00 87.25 106 HIS A C 1
ATOM 771 O O . HIS A 1 106 ? 14.752 2.041 -5.261 1.00 87.25 106 HIS A O 1
ATOM 777 N N . GLY A 1 107 ? 15.834 0.337 -6.265 1.00 91.69 107 GLY A N 1
ATOM 778 C CA . GLY A 1 107 ? 16.446 -0.190 -5.047 1.00 91.69 107 GLY A CA 1
ATOM 779 C C . GLY A 1 107 ? 17.341 0.841 -4.359 1.00 91.69 107 GLY A C 1
ATOM 780 O O . GLY A 1 107 ? 17.211 1.064 -3.158 1.00 91.69 107 GLY A O 1
ATOM 781 N N . ALA A 1 108 ? 18.188 1.538 -5.122 1.00 91.12 108 ALA A N 1
ATOM 782 C CA . ALA A 1 108 ? 19.058 2.588 -4.588 1.00 91.12 108 ALA A CA 1
ATOM 783 C C . ALA A 1 108 ? 18.268 3.753 -3.959 1.00 91.12 108 ALA A C 1
ATOM 785 O O . ALA A 1 108 ? 18.591 4.200 -2.855 1.00 91.12 108 ALA A O 1
ATOM 786 N N . ALA A 1 109 ? 17.207 4.222 -4.626 1.00 90.12 109 ALA A N 1
ATOM 787 C CA . ALA A 1 109 ? 16.350 5.286 -4.103 1.00 90.12 109 ALA A CA 1
ATOM 788 C C . ALA A 1 109 ? 15.636 4.870 -2.806 1.00 90.12 109 ALA A C 1
ATOM 790 O O . ALA A 1 109 ? 15.615 5.633 -1.840 1.00 90.12 109 ALA A O 1
ATOM 791 N N . MET A 1 110 ? 15.102 3.647 -2.761 1.00 92.38 110 MET A N 1
ATOM 792 C CA . MET A 1 110 ? 14.409 3.128 -1.583 1.00 92.38 110 MET A CA 1
ATOM 793 C C . MET A 1 110 ? 15.367 2.884 -0.415 1.00 92.38 110 MET A C 1
ATOM 795 O O . MET A 1 110 ? 15.037 3.264 0.705 1.00 92.38 110 MET A O 1
ATOM 799 N N . ARG A 1 111 ? 16.582 2.366 -0.652 1.00 93.81 111 ARG A N 1
ATOM 800 C CA . ARG A 1 111 ? 17.590 2.199 0.413 1.00 93.81 111 ARG A CA 1
ATOM 801 C C . ARG A 1 111 ? 18.057 3.528 1.005 1.00 93.81 111 ARG A C 1
ATOM 803 O O . ARG A 1 111 ? 18.318 3.609 2.199 1.00 93.81 111 ARG A O 1
ATOM 810 N N . LYS A 1 112 ? 18.087 4.604 0.212 1.00 93.06 112 LYS A N 1
ATOM 811 C CA . LYS A 1 112 ? 18.382 5.950 0.728 1.00 93.06 112 LYS A CA 1
ATOM 812 C C . LYS A 1 112 ? 17.345 6.426 1.755 1.00 93.06 112 LYS A C 1
ATOM 814 O O . LYS A 1 112 ? 17.700 7.159 2.672 1.00 93.06 112 LYS A O 1
ATOM 819 N N . ILE A 1 113 ? 16.079 6.045 1.579 1.00 90.62 113 ILE A N 1
ATOM 820 C CA . ILE A 1 113 ? 14.965 6.481 2.434 1.00 90.62 113 ILE A CA 1
ATOM 821 C C . ILE A 1 113 ? 14.763 5.514 3.606 1.00 90.62 113 ILE A C 1
ATOM 823 O O . ILE A 1 113 ? 14.549 5.945 4.733 1.00 90.62 113 ILE A O 1
ATOM 827 N N . PHE A 1 114 ? 14.839 4.210 3.342 1.00 91.06 114 PHE A N 1
ATOM 828 C CA . PHE A 1 114 ? 14.441 3.154 4.272 1.00 91.06 114 PHE A CA 1
ATOM 829 C C . PHE A 1 114 ? 15.619 2.314 4.799 1.00 91.06 114 PHE A C 1
ATOM 831 O O . PHE A 1 114 ? 15.397 1.370 5.556 1.00 91.06 114 PHE A O 1
ATOM 838 N N . GLY A 1 115 ? 16.860 2.651 4.441 1.00 92.62 115 GLY A N 1
ATOM 839 C CA . GLY A 1 115 ? 18.074 1.924 4.828 1.00 92.62 115 GLY A CA 1
ATOM 840 C C . GLY A 1 115 ? 18.305 0.638 4.027 1.00 92.62 115 GLY A C 1
ATOM 841 O O . GLY A 1 115 ? 17.599 0.348 3.063 1.00 92.62 115 GLY A O 1
ATOM 842 N N . ASP A 1 116 ? 19.278 -0.170 4.450 1.00 94.56 116 ASP A N 1
ATOM 843 C CA . ASP A 1 116 ? 19.723 -1.390 3.748 1.00 94.56 116 ASP A CA 1
ATOM 844 C C . ASP A 1 116 ? 18.794 -2.603 3.945 1.00 94.56 116 ASP A C 1
ATOM 846 O O . ASP A 1 116 ? 19.227 -3.738 4.142 1.00 94.56 116 ASP A O 1
ATOM 850 N N . GLN A 1 117 ? 17.484 -2.375 3.904 1.00 94.31 117 GLN A N 1
ATOM 851 C CA . GLN A 1 117 ? 16.504 -3.451 3.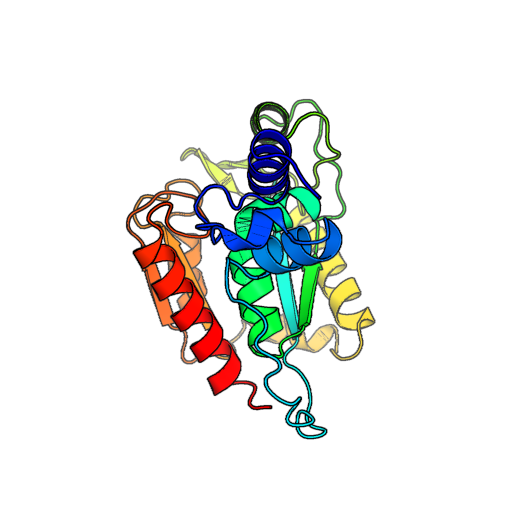975 1.00 94.31 117 GLN A CA 1
ATOM 852 C C . GLN A 1 117 ? 16.561 -4.336 2.723 1.00 94.31 117 GLN A C 1
ATOM 854 O O . GLN A 1 117 ? 16.887 -3.879 1.624 1.00 94.31 117 GLN A O 1
ATOM 859 N N . VAL A 1 118 ? 16.174 -5.606 2.878 1.00 95.94 118 VAL A N 1
ATOM 860 C CA . VAL A 1 118 ? 15.921 -6.484 1.731 1.00 95.94 118 VAL A CA 1
ATOM 861 C C . VAL A 1 118 ? 14.677 -5.964 1.017 1.00 95.94 118 VAL A C 1
ATOM 863 O O . VAL A 1 118 ? 13.595 -5.903 1.603 1.00 95.94 118 VAL A O 1
ATOM 866 N N . LEU A 1 119 ? 14.858 -5.552 -0.235 1.00 96.00 119 LEU A N 1
ATOM 867 C CA . LEU A 1 119 ? 13.797 -5.053 -1.100 1.00 96.00 119 LEU A CA 1
ATOM 868 C C . LEU A 1 119 ? 13.425 -6.133 -2.102 1.00 96.00 119 LEU A C 1
ATOM 870 O O . LEU A 1 119 ? 14.300 -6.843 -2.602 1.00 96.00 119 LEU A O 1
ATOM 874 N N . ARG A 1 120 ? 12.135 -6.229 -2.397 1.00 94.38 120 ARG A N 1
ATOM 875 C CA . ARG A 1 120 ? 11.575 -7.235 -3.286 1.00 94.38 120 ARG A CA 1
ATOM 876 C C . ARG A 1 120 ? 10.834 -6.598 -4.453 1.00 94.38 120 ARG A C 1
ATOM 878 O O . ARG A 1 120 ? 10.377 -5.454 -4.376 1.00 94.38 120 ARG A O 1
ATOM 885 N N . GLU A 1 121 ? 10.737 -7.341 -5.543 1.00 92.81 121 GLU A N 1
ATOM 886 C CA . GLU A 1 121 ? 9.913 -7.009 -6.701 1.00 92.81 121 GLU A CA 1
ATOM 887 C C . GLU A 1 121 ? 9.239 -8.267 -7.252 1.00 92.81 121 GLU A C 1
ATOM 889 O O . GLU A 1 121 ? 9.699 -9.385 -7.034 1.00 92.81 121 GLU A O 1
ATOM 894 N N . TYR A 1 122 ? 8.092 -8.089 -7.908 1.00 88.56 122 TYR A N 1
ATOM 895 C CA . TYR A 1 122 ? 7.378 -9.193 -8.553 1.00 88.56 122 TYR A CA 1
ATOM 896 C C . TYR A 1 122 ? 8.090 -9.627 -9.830 1.00 88.56 122 TYR A C 1
ATOM 898 O O . TYR A 1 122 ? 8.305 -10.808 -10.051 1.00 88.56 122 TYR A O 1
ATOM 906 N N . ALA A 1 123 ? 8.503 -8.653 -10.633 1.00 89.94 123 ALA A N 1
ATOM 907 C CA . ALA A 1 123 ? 9.308 -8.854 -11.821 1.00 89.94 123 ALA A CA 1
ATOM 908 C C . ALA A 1 123 ? 10.273 -7.668 -11.968 1.00 89.94 123 ALA A C 1
ATOM 910 O O . ALA A 1 123 ? 9.924 -6.562 -11.531 1.00 89.94 123 ALA A O 1
ATOM 911 N N . PRO A 1 124 ? 11.448 -7.867 -12.594 1.00 86.88 124 PRO A N 1
ATOM 912 C CA . PRO A 1 124 ? 12.375 -6.784 -12.892 1.00 86.88 124 PRO A CA 1
ATOM 913 C C . PRO A 1 124 ? 11.679 -5.666 -13.669 1.00 86.88 124 PRO A C 1
ATOM 915 O O . PRO A 1 124 ? 11.143 -5.882 -14.760 1.00 86.88 124 PRO A O 1
ATOM 918 N N . ALA A 1 125 ? 11.678 -4.465 -13.093 1.00 84.06 125 ALA A N 1
ATOM 919 C CA . ALA A 1 125 ? 11.140 -3.291 -13.765 1.00 84.06 125 ALA A CA 1
ATOM 920 C C . ALA A 1 125 ? 12.067 -2.849 -14.909 1.00 84.06 125 ALA A C 1
ATOM 922 O O . ALA A 1 125 ? 13.270 -2.657 -14.723 1.00 84.06 125 ALA A O 1
ATOM 923 N N . LEU A 1 126 ? 11.480 -2.630 -16.079 1.00 84.88 126 LEU A N 1
ATOM 924 C CA . LEU A 1 126 ? 12.112 -2.028 -17.247 1.00 84.88 126 LEU A CA 1
ATOM 925 C C . LEU A 1 126 ? 11.515 -0.636 -17.485 1.00 84.88 126 LEU A C 1
ATOM 927 O O . LEU A 1 126 ? 10.442 -0.312 -16.972 1.00 84.88 126 LEU A O 1
ATOM 931 N N . LEU A 1 127 ? 12.198 0.187 -18.277 1.00 83.31 127 LEU A N 1
ATOM 932 C CA . LEU A 1 127 ? 11.632 1.422 -18.814 1.00 83.31 127 LEU A CA 1
ATOM 933 C C . LEU A 1 127 ? 11.394 1.241 -20.313 1.00 83.31 127 LEU A C 1
ATOM 935 O O . LEU A 1 127 ? 12.271 0.731 -21.011 1.00 83.31 127 LEU A O 1
ATOM 939 N N . ASP A 1 128 ? 10.218 1.634 -20.794 1.00 83.56 128 ASP A N 1
ATOM 940 C CA . ASP A 1 128 ? 9.941 1.701 -22.228 1.00 83.56 128 ASP A CA 1
ATOM 941 C C . ASP A 1 128 ? 10.609 2.934 -22.874 1.00 83.56 128 ASP A C 1
ATOM 943 O O . ASP A 1 128 ? 11.268 3.736 -22.208 1.00 83.56 128 ASP A O 1
ATOM 947 N N . GLU A 1 129 ? 10.437 3.107 -24.187 1.00 88.06 129 GLU A N 1
ATOM 948 C CA . GLU A 1 129 ? 11.002 4.245 -24.932 1.00 88.06 129 GLU A CA 1
ATOM 949 C C . GLU A 1 129 ? 10.503 5.615 -24.431 1.00 88.06 129 GLU A C 1
ATOM 951 O O . GLU A 1 129 ? 11.178 6.627 -24.621 1.00 88.06 129 GLU A O 1
ATOM 956 N N . ALA A 1 130 ? 9.346 5.655 -23.764 1.00 83.12 130 ALA A N 1
ATOM 957 C CA . ALA A 1 130 ? 8.770 6.856 -23.165 1.00 83.12 130 ALA A CA 1
ATOM 958 C C . ALA A 1 130 ? 9.209 7.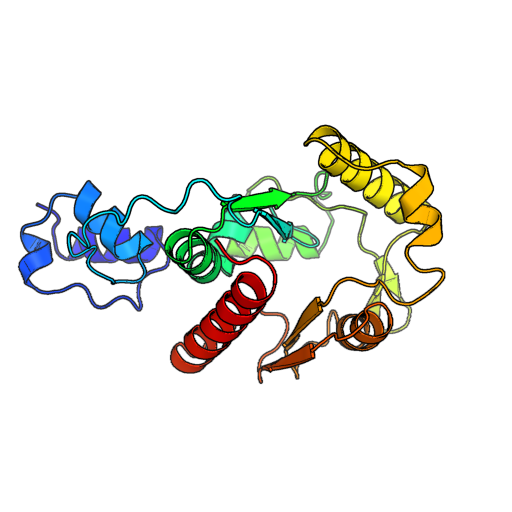062 -21.701 1.00 83.12 130 ALA A C 1
ATOM 960 O O . ALA A 1 130 ? 8.760 8.008 -21.051 1.00 83.12 130 ALA A O 1
ATOM 961 N N . GLY A 1 131 ? 10.073 6.194 -21.166 1.00 81.62 131 GLY A N 1
ATOM 962 C CA . GLY A 1 131 ? 10.502 6.229 -19.770 1.00 81.62 131 GLY A CA 1
ATOM 963 C C . GLY A 1 131 ? 9.428 5.761 -18.783 1.00 81.62 131 GLY A C 1
ATOM 964 O O . GLY A 1 131 ? 9.555 6.021 -17.585 1.00 81.62 131 GLY A O 1
ATOM 965 N N . ARG A 1 132 ? 8.372 5.088 -19.256 1.00 80.81 132 ARG A N 1
ATOM 966 C CA . ARG A 1 132 ? 7.328 4.500 -18.408 1.00 80.81 132 ARG A CA 1
ATOM 967 C C . ARG A 1 132 ? 7.780 3.139 -17.907 1.00 80.81 132 ARG A C 1
ATOM 969 O O . ARG A 1 132 ? 8.494 2.413 -18.597 1.00 80.81 132 ARG A O 1
ATOM 976 N N . ARG A 1 133 ? 7.338 2.774 -16.704 1.00 80.69 133 ARG A N 1
ATOM 977 C CA . ARG A 1 133 ? 7.646 1.463 -16.133 1.00 80.69 133 ARG A CA 1
ATOM 978 C C . ARG A 1 133 ? 6.907 0.365 -16.901 1.00 80.69 133 ARG A C 1
ATOM 980 O O . ARG A 1 133 ? 5.693 0.430 -17.058 1.00 80.69 133 ARG A O 1
ATOM 987 N N . THR A 1 134 ? 7.647 -0.654 -17.317 1.00 84.75 134 THR A N 1
ATOM 988 C CA . THR A 1 134 ? 7.139 -1.896 -17.905 1.00 84.75 134 THR A CA 1
ATOM 989 C C . THR A 1 134 ? 7.844 -3.099 -17.271 1.00 84.75 134 THR A C 1
ATOM 991 O O . THR A 1 134 ? 8.690 -2.934 -16.389 1.00 84.75 134 THR A O 1
ATOM 994 N N . TYR A 1 135 ? 7.490 -4.308 -17.691 1.00 86.06 135 TYR A N 1
ATOM 995 C CA . TYR A 1 135 ? 8.049 -5.558 -17.187 1.00 86.06 135 TYR A CA 1
ATOM 996 C C . TYR A 1 135 ? 8.433 -6.462 -18.352 1.00 86.06 135 TYR A C 1
ATOM 998 O O . TYR A 1 135 ? 7.814 -6.415 -19.416 1.00 86.06 135 TYR A O 1
ATOM 1006 N N . GLU A 1 136 ? 9.456 -7.291 -18.153 1.00 87.06 136 GLU A N 1
ATOM 1007 C CA . GLU A 1 136 ? 9.750 -8.363 -19.102 1.00 87.06 136 GLU A CA 1
ATOM 1008 C C . GLU A 1 136 ? 8.563 -9.351 -19.106 1.00 87.06 136 GLU A C 1
ATOM 1010 O O . GLU A 1 136 ? 8.160 -9.789 -18.024 1.00 87.06 136 GLU A O 1
ATOM 1015 N N . PRO A 1 137 ? 7.956 -9.664 -20.271 1.00 85.88 137 PRO A N 1
ATOM 1016 C CA . PRO A 1 137 ? 6.716 -10.436 -20.320 1.00 85.88 137 PRO A CA 1
ATOM 1017 C C . PRO A 1 137 ? 6.783 -11.795 -19.619 1.00 85.88 137 PRO A C 1
ATOM 1019 O O . PRO A 1 137 ? 5.886 -12.108 -18.839 1.00 85.88 137 PRO A O 1
ATOM 1022 N N . ALA A 1 138 ? 7.840 -12.583 -19.837 1.00 86.31 138 ALA A N 1
ATOM 1023 C CA . ALA A 1 138 ? 7.946 -13.911 -19.233 1.00 86.31 138 ALA A CA 1
ATOM 1024 C C . ALA A 1 138 ? 8.126 -13.837 -17.705 1.00 86.31 138 ALA A C 1
ATOM 1026 O O . ALA A 1 138 ? 7.533 -14.628 -16.970 1.00 86.31 138 ALA A O 1
ATOM 1027 N N . ALA A 1 139 ? 8.893 -12.864 -17.210 1.00 86.06 139 ALA A N 1
ATOM 1028 C CA . ALA A 1 139 ? 9.046 -12.603 -15.783 1.00 86.06 139 ALA A CA 1
ATOM 1029 C C . ALA A 1 139 ? 7.732 -12.123 -15.147 1.00 86.06 139 ALA A C 1
ATOM 1031 O O . ALA A 1 139 ? 7.387 -12.561 -14.051 1.00 86.06 139 ALA A O 1
ATOM 1032 N N . ALA A 1 140 ? 6.976 -11.260 -15.834 1.00 85.44 140 ALA A N 1
ATOM 1033 C CA . ALA A 1 140 ? 5.668 -10.806 -15.372 1.00 85.44 140 ALA A CA 1
ATOM 1034 C C . ALA A 1 140 ? 4.661 -11.964 -15.290 1.00 85.44 140 ALA A C 1
ATOM 1036 O O . ALA A 1 140 ? 3.975 -12.105 -14.279 1.00 85.44 140 ALA A O 1
ATOM 1037 N N . GLU A 1 141 ? 4.608 -12.823 -16.311 1.00 85.25 141 GLU A N 1
ATOM 1038 C CA . GLU A 1 141 ? 3.765 -14.025 -16.314 1.00 85.25 141 GLU A CA 1
ATOM 1039 C C . GLU A 1 141 ? 4.128 -14.979 -15.167 1.00 85.25 141 GLU A C 1
ATOM 1041 O O . GLU A 1 141 ? 3.242 -15.453 -14.452 1.00 85.25 141 GLU A O 1
ATOM 1046 N N . ALA A 1 142 ? 5.424 -15.217 -14.939 1.00 84.50 142 ALA A N 1
ATOM 1047 C CA . ALA A 1 142 ? 5.895 -16.051 -13.836 1.00 84.50 142 ALA A CA 1
ATOM 1048 C C . ALA A 1 142 ? 5.518 -15.467 -12.463 1.00 84.50 142 ALA A C 1
ATOM 1050 O O . ALA A 1 142 ? 5.071 -16.199 -11.578 1.00 84.50 142 ALA A O 1
ATOM 1051 N N . ALA A 1 143 ? 5.647 -14.149 -12.296 1.00 84.56 143 ALA A N 1
ATOM 1052 C CA . ALA A 1 143 ? 5.298 -13.457 -11.061 1.00 84.56 143 ALA A CA 1
ATOM 1053 C C . ALA A 1 143 ? 3.797 -13.519 -10.751 1.00 84.56 143 ALA A C 1
ATOM 1055 O O . ALA A 1 143 ? 3.403 -13.716 -9.600 1.00 84.56 143 ALA A O 1
ATOM 1056 N N . VAL A 1 144 ? 2.957 -13.372 -11.781 1.00 83.31 144 VAL A N 1
ATOM 1057 C CA . VAL A 1 144 ? 1.504 -13.534 -11.656 1.00 83.31 144 VAL A CA 1
ATOM 1058 C C . VAL A 1 144 ? 1.174 -14.965 -11.235 1.00 83.31 144 VAL A C 1
ATOM 1060 O O . VAL A 1 144 ? 0.431 -15.143 -10.274 1.00 83.31 144 VAL A O 1
ATOM 1063 N N . ALA A 1 145 ? 1.779 -15.972 -11.870 1.00 82.25 145 ALA A N 1
ATOM 1064 C CA . ALA A 1 145 ? 1.545 -17.374 -11.526 1.00 82.25 145 ALA A CA 1
ATOM 1065 C C . ALA A 1 145 ? 1.955 -17.719 -10.076 1.00 82.25 145 ALA A C 1
ATOM 1067 O O . ALA A 1 145 ? 1.234 -18.447 -9.389 1.00 82.25 145 ALA A O 1
ATOM 1068 N N . ASP A 1 146 ? 3.080 -17.187 -9.578 1.00 83.38 146 ASP A N 1
ATOM 1069 C CA . ASP A 1 146 ? 3.482 -17.352 -8.169 1.00 83.38 146 ASP A CA 1
ATOM 1070 C C . ASP A 1 146 ? 2.465 -16.719 -7.210 1.00 83.38 146 ASP A C 1
ATOM 1072 O O . ASP A 1 146 ? 2.004 -17.354 -6.254 1.00 83.38 146 ASP A O 1
ATOM 1076 N N . LEU A 1 147 ? 2.074 -15.473 -7.487 1.00 80.44 147 LEU A N 1
ATOM 1077 C CA . LEU A 1 147 ? 1.098 -14.753 -6.680 1.00 80.44 147 LEU A CA 1
ATOM 1078 C C . LEU A 1 147 ? -0.242 -15.502 -6.637 1.00 80.44 147 LEU A C 1
ATOM 1080 O O . LEU A 1 147 ? -0.830 -15.660 -5.564 1.00 80.44 147 LEU A O 1
ATOM 1084 N N . GLU A 1 148 ? -0.698 -16.010 -7.780 1.00 75.88 148 GLU A N 1
ATOM 1085 C CA . GLU A 1 148 ? -1.896 -16.842 -7.894 1.00 75.88 148 GLU A CA 1
ATOM 1086 C C . GLU A 1 148 ? -1.790 -18.104 -7.037 1.00 75.88 148 GLU A C 1
ATOM 1088 O O . GLU A 1 148 ? -2.710 -18.399 -6.272 1.00 75.88 148 GLU A O 1
ATOM 1093 N N . ALA A 1 149 ? -0.665 -18.823 -7.099 1.00 76.75 149 ALA A N 1
ATOM 1094 C CA . ALA A 1 149 ? -0.447 -20.024 -6.298 1.00 76.75 149 ALA A CA 1
ATOM 1095 C C . ALA A 1 149 ? -0.490 -19.722 -4.790 1.00 76.75 149 ALA A C 1
ATOM 1097 O O . ALA A 1 149 ? -1.091 -20.475 -4.017 1.00 76.75 149 ALA A O 1
ATOM 1098 N N . ARG A 1 150 ? 0.083 -18.591 -4.363 1.00 76.38 150 ARG A N 1
ATOM 1099 C CA . ARG A 1 150 ? 0.071 -18.144 -2.960 1.00 76.38 150 ARG A CA 1
ATOM 1100 C C . ARG A 1 150 ? -1.324 -17.737 -2.489 1.00 76.38 150 ARG A C 1
ATOM 1102 O O . ARG A 1 150 ? -1.702 -18.063 -1.363 1.00 76.38 150 ARG A O 1
ATOM 1109 N N . ILE A 1 151 ? -2.104 -17.068 -3.339 1.00 70.81 151 ILE A N 1
ATOM 1110 C CA . ILE A 1 151 ? -3.501 -16.714 -3.046 1.00 70.81 151 ILE A CA 1
ATOM 1111 C C . ILE A 1 151 ? -4.378 -17.974 -3.008 1.00 70.81 151 ILE A C 1
ATOM 1113 O O . ILE A 1 151 ? -5.165 -18.149 -2.078 1.00 70.81 151 ILE A O 1
ATOM 1117 N N . ALA A 1 152 ? -4.226 -18.886 -3.971 1.00 69.88 152 ALA A N 1
ATOM 1118 C CA . ALA A 1 152 ? -4.984 -20.134 -4.032 1.00 69.88 152 ALA A CA 1
ATOM 1119 C C . ALA A 1 152 ? -4.663 -21.059 -2.846 1.00 69.88 152 ALA A C 1
ATOM 1121 O O . ALA A 1 152 ? -5.582 -21.629 -2.248 1.00 69.88 152 ALA A O 1
ATOM 1122 N N . GLY A 1 153 ? -3.385 -21.144 -2.456 1.00 69.19 153 GLY A N 1
ATOM 1123 C CA . GLY A 1 153 ? -2.917 -21.857 -1.265 1.00 69.19 153 GLY A CA 1
ATOM 1124 C C . GLY A 1 153 ? -3.450 -21.279 0.051 1.00 69.19 153 GLY A C 1
ATOM 1125 O O . GLY A 1 153 ? -3.556 -22.007 1.035 1.00 69.19 153 GLY A O 1
ATOM 1126 N N . ALA A 1 154 ? -3.879 -20.011 0.059 1.00 64.56 154 ALA A N 1
ATOM 1127 C CA . ALA A 1 154 ? -4.608 -19.407 1.176 1.00 64.56 154 ALA A CA 1
ATOM 1128 C C . ALA A 1 154 ? -6.099 -19.823 1.242 1.00 64.56 154 ALA A C 1
ATOM 1130 O O . ALA A 1 154 ? -6.805 -19.427 2.175 1.00 64.56 154 ALA A O 1
ATOM 1131 N N . GLY A 1 155 ? -6.562 -20.664 0.304 1.00 53.69 155 GLY A N 1
ATOM 1132 C CA . GLY A 1 155 ? -7.777 -21.471 0.419 1.00 53.69 155 GLY A CA 1
ATOM 1133 C C . GLY A 1 155 ? -8.985 -21.012 -0.403 1.00 53.69 155 GLY A C 1
ATOM 1134 O O . GLY A 1 155 ? -10.018 -20.703 0.191 1.00 53.69 155 GLY A O 1
ATOM 1135 N N . GLY A 1 156 ? -8.927 -21.078 -1.746 1.00 54.31 156 GLY A N 1
ATOM 1136 C CA . GLY A 1 156 ? -10.174 -21.208 -2.527 1.00 54.31 156 GLY A CA 1
ATOM 1137 C C . GLY A 1 156 ? -10.268 -20.601 -3.930 1.00 54.31 156 GLY A C 1
ATOM 1138 O O . GLY A 1 156 ? -11.234 -19.886 -4.194 1.00 54.31 156 GLY A O 1
ATOM 1139 N N . CYS A 1 157 ? -9.369 -20.918 -4.866 1.00 48.09 157 CYS A N 1
ATOM 1140 C CA . CYS A 1 157 ? -9.655 -20.647 -6.281 1.00 48.09 157 CYS A CA 1
ATOM 1141 C C . CYS A 1 157 ? -9.054 -21.681 -7.241 1.00 48.09 157 CYS A C 1
ATOM 1143 O O . CYS A 1 157 ? -7.950 -22.168 -7.023 1.00 48.09 157 CYS A O 1
ATOM 1145 N N . ASP A 1 158 ? -9.809 -21.999 -8.295 1.00 57.94 158 ASP A N 1
ATOM 1146 C CA . ASP A 1 158 ? -9.416 -22.852 -9.423 1.00 57.94 158 ASP A CA 1
ATOM 1147 C C . ASP A 1 158 ? -8.480 -22.077 -10.369 1.00 57.94 158 ASP A C 1
ATOM 1149 O O . ASP A 1 158 ? -8.827 -20.983 -10.816 1.00 57.94 158 ASP A O 1
ATOM 1153 N N . ALA A 1 159 ? -7.311 -22.642 -10.686 1.00 50.28 159 ALA A N 1
ATOM 1154 C CA . ALA A 1 159 ? -6.294 -22.024 -11.541 1.00 50.28 159 ALA A CA 1
ATOM 1155 C C . ALA A 1 159 ? -6.798 -21.724 -12.971 1.00 50.28 159 ALA A C 1
ATOM 1157 O O . ALA A 1 159 ? -6.362 -20.755 -13.591 1.00 50.28 159 ALA A O 1
ATOM 1158 N N . ASP A 1 160 ? -7.766 -22.489 -13.492 1.00 57.59 160 ASP A N 1
ATOM 1159 C CA . ASP A 1 160 ? -8.318 -22.269 -14.840 1.00 57.59 160 ASP A CA 1
ATOM 1160 C C . ASP A 1 160 ? -9.490 -21.267 -14.883 1.00 57.59 160 ASP A C 1
ATOM 1162 O O . ASP A 1 160 ? -9.943 -20.876 -15.970 1.00 57.59 160 ASP A O 1
ATOM 1166 N N . ALA A 1 161 ? -9.979 -20.809 -13.726 1.00 55.84 161 ALA A N 1
ATOM 1167 C CA . ALA A 1 161 ? -10.980 -19.747 -13.648 1.00 55.84 161 ALA A CA 1
ATOM 1168 C C . ALA A 1 161 ? -10.390 -18.375 -14.034 1.00 55.84 161 ALA A C 1
ATOM 1170 O O . ALA A 1 161 ? -11.086 -17.554 -14.635 1.00 55.84 161 ALA A O 1
ATOM 1171 N N . TRP A 1 162 ? -9.097 -18.148 -13.775 1.00 51.09 162 TRP A N 1
ATOM 1172 C CA . TRP A 1 162 ? -8.444 -16.842 -13.935 1.00 51.09 162 TRP A CA 1
ATOM 1173 C C . TRP A 1 162 ? -8.068 -16.496 -15.377 1.00 51.09 162 TRP A C 1
ATOM 1175 O O . TRP A 1 162 ? -8.236 -15.353 -15.797 1.00 51.09 162 TRP A O 1
ATOM 1185 N N . LYS A 1 163 ? -7.732 -17.483 -16.217 1.00 51.75 163 LYS A N 1
ATOM 1186 C CA . LYS A 1 163 ? -7.544 -17.261 -17.670 1.00 51.75 163 LYS A CA 1
ATOM 1187 C C . LYS A 1 163 ? -8.795 -16.699 -18.358 1.00 51.75 163 LYS A C 1
ATOM 1189 O O . LYS A 1 163 ? -8.712 -16.119 -19.436 1.00 51.75 163 LYS A O 1
ATOM 1194 N N . ARG A 1 164 ? -9.966 -16.875 -17.738 1.00 57.66 164 ARG A N 1
ATOM 1195 C CA . ARG A 1 164 ? -11.256 -16.349 -18.204 1.00 57.66 164 ARG A CA 1
ATOM 1196 C C . ARG A 1 164 ? -11.668 -15.053 -17.510 1.00 57.66 164 ARG A C 1
ATOM 1198 O O . ARG A 1 164 ? -12.630 -14.439 -17.965 1.00 57.66 164 ARG A O 1
ATOM 1205 N N . LEU A 1 165 ? -10.968 -14.632 -16.451 1.00 54.59 165 LEU A N 1
ATOM 1206 C CA . LEU A 1 165 ? -11.374 -13.500 -15.619 1.00 54.59 165 LEU A CA 1
ATOM 1207 C C . LEU A 1 165 ? -11.461 -12.216 -16.453 1.00 54.59 165 LEU A C 1
ATOM 1209 O O . LEU A 1 165 ? -12.467 -11.531 -16.383 1.00 54.59 165 LEU A O 1
ATOM 1213 N N . PHE A 1 166 ? -10.479 -11.944 -17.315 1.00 61.53 166 PHE A N 1
ATOM 1214 C CA . PHE A 1 166 ? -10.442 -10.712 -18.116 1.00 61.53 166 PHE A CA 1
ATOM 1215 C C . PHE A 1 166 ? -10.995 -10.851 -19.539 1.00 61.53 166 PHE A C 1
ATOM 1217 O O . PHE A 1 166 ? -10.977 -9.885 -20.298 1.00 61.53 166 PHE A O 1
ATOM 1224 N N . ALA A 1 167 ? -11.537 -12.019 -19.909 1.00 71.38 167 ALA A N 1
ATOM 1225 C CA . ALA A 1 167 ? -12.258 -12.174 -21.179 1.00 71.38 167 ALA A CA 1
ATOM 1226 C C . ALA A 1 167 ? -13.547 -11.322 -21.221 1.00 71.38 167 ALA A C 1
ATOM 1228 O O . ALA A 1 167 ? -14.093 -11.048 -22.288 1.00 71.38 167 ALA A O 1
ATOM 1229 N N . ALA A 1 168 ? -14.023 -10.892 -20.052 1.00 77.75 168 ALA A N 1
ATOM 1230 C CA . ALA A 1 168 ? -15.024 -9.856 -19.857 1.00 77.75 168 ALA A CA 1
ATOM 1231 C C . ALA A 1 168 ? -14.639 -9.026 -18.617 1.00 77.75 168 ALA A C 1
ATOM 1233 O O . ALA A 1 168 ? -13.848 -9.497 -17.804 1.00 77.75 168 ALA A O 1
ATOM 1234 N N . PRO A 1 169 ? -15.207 -7.824 -18.411 1.00 82.75 169 PRO A N 1
ATOM 1235 C CA . PRO A 1 169 ? -15.012 -7.102 -17.161 1.00 82.75 169 PRO A CA 1
ATOM 1236 C C . PRO A 1 169 ? -15.449 -7.947 -15.965 1.00 82.75 169 PRO A C 1
ATOM 1238 O O . PRO A 1 169 ? -16.541 -8.535 -15.967 1.00 82.75 169 PRO A O 1
ATOM 1241 N N . LEU A 1 170 ? -14.606 -7.965 -14.940 1.00 77.94 170 LEU A N 1
ATOM 1242 C CA . LEU A 1 170 ? -14.777 -8.752 -13.737 1.00 77.94 170 LEU A CA 1
ATOM 1243 C C . LEU A 1 170 ? -16.086 -8.418 -13.039 1.00 77.94 170 LEU A C 1
ATOM 1245 O O . LEU A 1 170 ? -16.402 -7.245 -12.872 1.00 77.94 170 LEU A O 1
ATOM 1249 N N . PRO A 1 171 ? -16.864 -9.413 -12.587 1.00 76.44 171 PRO A N 1
ATOM 1250 C CA . PRO A 1 171 ? -18.132 -9.147 -11.918 1.00 76.44 171 PRO A CA 1
ATOM 1251 C C . PRO A 1 171 ? -17.953 -8.536 -10.521 1.00 76.44 171 PRO A C 1
ATOM 1253 O O . PRO A 1 171 ? -18.944 -8.157 -9.900 1.00 76.44 171 PRO A O 1
ATOM 1256 N N . VAL A 1 172 ? -16.715 -8.450 -10.022 1.00 80.50 172 VAL A N 1
ATOM 1257 C CA . VAL A 1 172 ? -16.397 -7.816 -8.745 1.00 80.50 172 VAL A CA 1
ATOM 1258 C C . VAL A 1 172 ? -16.195 -6.310 -8.933 1.00 80.50 172 VAL A C 1
ATOM 1260 O O . VAL A 1 172 ? -15.603 -5.888 -9.928 1.00 80.50 172 VAL A O 1
ATOM 1263 N N . PRO A 1 173 ? -16.676 -5.484 -7.994 1.00 86.38 173 PRO A N 1
ATOM 1264 C CA . PRO A 1 173 ? -16.405 -4.055 -8.016 1.00 86.38 173 PRO A CA 1
ATOM 1265 C C . PRO A 1 173 ? -14.937 -3.784 -7.680 1.00 86.38 173 PRO A C 1
ATOM 1267 O O . PRO A 1 173 ? -14.319 -4.536 -6.928 1.00 86.38 173 PRO A O 1
ATOM 1270 N N . ALA A 1 174 ? -14.413 -2.656 -8.152 1.00 91.19 174 ALA A N 1
ATOM 1271 C CA . ALA A 1 174 ? -13.102 -2.156 -7.747 1.00 91.19 174 ALA A CA 1
ATOM 1272 C C . ALA A 1 174 ? -13.180 -0.686 -7.325 1.00 91.19 174 ALA A C 1
ATOM 1274 O O . ALA A 1 174 ? -13.940 0.096 -7.893 1.00 91.19 174 ALA A O 1
ATOM 1275 N N . LEU A 1 175 ? -12.380 -0.304 -6.337 1.00 93.25 175 LEU A N 1
ATOM 1276 C CA . LEU A 1 175 ? -12.063 1.091 -6.065 1.00 93.25 175 LEU A CA 1
ATOM 1277 C C . LEU A 1 175 ? -10.607 1.289 -6.466 1.00 93.25 175 LEU A C 1
ATOM 1279 O O . LEU A 1 175 ? -9.709 0.752 -5.822 1.00 93.25 175 LEU A O 1
ATOM 1283 N N . VAL A 1 176 ? -10.389 2.017 -7.553 1.00 92.69 176 VAL A N 1
ATOM 1284 C CA . VAL A 1 176 ? -9.056 2.352 -8.043 1.00 92.69 176 VAL A CA 1
ATOM 1285 C C . VAL A 1 176 ? -8.729 3.755 -7.563 1.00 92.69 176 VAL A C 1
ATOM 1287 O O . VAL A 1 176 ? -9.494 4.686 -7.800 1.00 92.69 176 VAL A O 1
ATOM 1290 N N . VAL A 1 177 ? -7.605 3.905 -6.873 1.00 93.50 177 VAL A N 1
ATOM 1291 C CA . VAL A 1 177 ? -7.146 5.186 -6.335 1.00 93.50 177 VAL A CA 1
ATOM 1292 C C . VAL A 1 177 ? -5.853 5.576 -7.034 1.00 93.50 177 VAL A C 1
ATOM 1294 O O . VAL A 1 177 ? -4.971 4.731 -7.189 1.00 93.50 177 VAL A O 1
ATOM 1297 N N . ARG A 1 178 ? -5.723 6.839 -7.449 1.00 94.19 178 ARG A N 1
ATOM 1298 C CA . ARG A 1 178 ? -4.487 7.349 -8.057 1.00 94.19 178 ARG A CA 1
ATOM 1299 C C . ARG A 1 178 ? -4.160 8.786 -7.670 1.00 94.19 178 ARG A C 1
ATOM 1301 O O . ARG A 1 178 ? -5.050 9.589 -7.387 1.00 94.19 178 ARG A O 1
ATOM 1308 N N . GLY A 1 179 ? -2.880 9.124 -7.785 1.00 94.19 179 GLY A N 1
ATOM 1309 C CA . GLY A 1 179 ? -2.424 10.504 -7.852 1.00 94.19 179 GLY A CA 1
ATOM 1310 C C . GLY A 1 179 ? -2.650 11.094 -9.246 1.00 94.19 179 GLY A C 1
ATOM 1311 O O . GLY A 1 179 ? -2.302 10.487 -10.262 1.00 94.19 179 GLY A O 1
ATOM 1312 N N . ALA A 1 180 ? -3.222 12.292 -9.311 1.00 93.19 180 ALA A N 1
ATOM 1313 C CA . ALA A 1 180 ? -3.436 13.042 -10.546 1.00 93.19 180 ALA A CA 1
ATOM 1314 C C . ALA A 1 180 ? -2.108 13.488 -11.179 1.00 93.19 180 ALA A C 1
ATOM 1316 O O . ALA A 1 180 ? -2.018 13.631 -12.395 1.00 93.19 180 ALA A O 1
ATOM 1317 N N . SER A 1 181 ? -1.067 13.666 -10.358 1.00 92.56 181 SER A N 1
ATOM 1318 C CA . SER A 1 181 ? 0.277 14.052 -10.805 1.00 92.56 181 SER A CA 1
ATOM 1319 C C . SER A 1 181 ? 1.234 12.854 -10.900 1.00 92.56 181 SER A C 1
ATOM 1321 O O . SER A 1 181 ? 2.450 13.037 -10.942 1.00 92.56 181 SER A O 1
ATOM 1323 N N . ASP A 1 182 ? 0.719 11.621 -10.850 1.00 89.06 182 ASP A N 1
ATOM 1324 C CA . ASP A 1 182 ? 1.534 10.411 -10.952 1.00 89.06 182 ASP A CA 1
ATOM 1325 C C . ASP A 1 182 ? 1.998 10.193 -12.397 1.00 89.06 182 ASP A C 1
ATOM 1327 O O . ASP A 1 182 ? 1.201 9.874 -13.278 1.00 89.06 182 ASP A O 1
ATOM 1331 N N . THR A 1 183 ? 3.300 10.353 -12.629 1.00 85.31 183 THR A N 1
ATOM 1332 C CA . THR A 1 183 ? 3.951 10.112 -13.923 1.00 85.31 183 THR A CA 1
ATOM 1333 C C . THR A 1 183 ? 4.511 8.698 -14.066 1.00 85.31 183 THR A C 1
ATOM 1335 O O . THR A 1 183 ? 4.887 8.303 -15.165 1.00 85.31 183 THR A O 1
ATOM 1338 N N . VAL A 1 184 ? 4.572 7.924 -12.979 1.00 79.56 184 VAL A N 1
ATOM 1339 C CA . VAL A 1 184 ? 5.115 6.559 -12.971 1.00 79.56 184 VAL A CA 1
ATOM 1340 C C . VAL A 1 184 ? 4.058 5.569 -13.447 1.00 79.56 184 VAL A C 1
ATOM 1342 O O . VAL A 1 184 ? 4.373 4.645 -14.190 1.00 79.56 184 VAL A O 1
ATOM 1345 N N . SER A 1 185 ? 2.807 5.766 -13.022 1.00 79.06 185 SER A N 1
ATOM 1346 C CA . SER A 1 185 ? 1.668 4.891 -13.339 1.00 79.06 185 SER A CA 1
ATOM 1347 C C . SER A 1 185 ? 0.524 5.669 -13.995 1.00 79.06 185 SER A C 1
ATOM 1349 O O . SER A 1 185 ? -0.634 5.445 -13.680 1.00 79.06 185 SER A O 1
ATOM 1351 N N . ALA A 1 186 ? 0.826 6.629 -14.872 1.00 76.25 186 ALA A N 1
ATOM 1352 C CA . ALA A 1 186 ? -0.149 7.629 -15.316 1.00 76.25 186 ALA A CA 1
ATOM 1353 C C . ALA A 1 186 ? -1.406 7.063 -16.012 1.00 76.25 186 ALA A C 1
ATOM 1355 O O . ALA A 1 186 ? -2.488 7.624 -15.852 1.00 76.25 186 ALA A O 1
ATOM 1356 N N . GLU A 1 187 ? -1.285 5.983 -16.786 1.00 81.69 187 GLU A N 1
ATOM 1357 C CA . GLU A 1 187 ? -2.392 5.428 -17.589 1.00 81.69 187 GLU A CA 1
ATOM 1358 C C . GLU A 1 187 ? -2.970 4.144 -16.974 1.00 81.69 187 GLU A C 1
ATOM 1360 O O . GLU A 1 187 ? -4.186 3.950 -16.974 1.00 81.69 187 GLU A O 1
ATOM 1365 N N . GLY A 1 188 ? -2.121 3.328 -16.341 1.00 84.00 188 GLY A N 1
ATOM 1366 C CA . GLY A 1 188 ? -2.486 2.006 -15.820 1.00 84.00 188 GLY A CA 1
ATOM 1367 C C . GLY A 1 188 ? -3.737 1.979 -14.928 1.00 84.00 188 GLY A C 1
ATOM 1368 O O . GLY A 1 188 ? -4.639 1.193 -15.198 1.00 84.00 188 GLY A O 1
ATOM 1369 N N . PRO A 1 189 ? -3.876 2.838 -13.900 1.00 85.94 189 PRO A N 1
ATOM 1370 C CA . PRO A 1 189 ? -5.069 2.878 -13.055 1.00 85.94 189 PRO A CA 1
ATOM 1371 C C . PRO A 1 189 ? -6.354 3.233 -13.816 1.00 85.94 189 PRO A C 1
ATOM 1373 O O . PRO A 1 189 ? -7.425 2.752 -13.457 1.00 85.94 189 PRO A O 1
ATOM 1376 N N . VAL A 1 190 ? -6.277 4.058 -14.864 1.00 87.38 190 VAL A N 1
ATOM 1377 C CA . VAL A 1 190 ? -7.455 4.425 -15.671 1.00 87.38 190 VAL A CA 1
ATOM 1378 C C . VAL A 1 190 ? -7.886 3.244 -16.530 1.00 87.38 190 VAL A C 1
ATOM 1380 O O . VAL A 1 190 ? -9.068 2.908 -16.564 1.00 87.38 190 VAL A O 1
ATOM 1383 N N . GLU A 1 191 ? -6.929 2.574 -17.169 1.00 87.38 191 GLU A N 1
ATOM 1384 C CA . GLU A 1 191 ? -7.180 1.356 -17.943 1.00 87.38 191 GLU A CA 1
ATOM 1385 C C . GLU A 1 191 ? -7.721 0.233 -17.049 1.00 87.38 191 GLU A C 1
ATOM 1387 O O . GLU A 1 191 ? -8.670 -0.461 -17.418 1.00 87.38 191 GLU A O 1
ATOM 1392 N N . LEU A 1 192 ? -7.199 0.125 -15.821 1.00 85.19 192 LEU A N 1
ATOM 1393 C CA . LEU A 1 192 ? -7.604 -0.878 -14.842 1.00 85.19 192 LEU A CA 1
ATOM 1394 C C . LEU A 1 192 ? -9.109 -0.835 -14.551 1.00 85.19 192 LEU A C 1
ATOM 1396 O O . LEU A 1 192 ? -9.732 -1.884 -14.420 1.00 85.19 192 LEU A O 1
ATOM 1400 N N . VAL A 1 193 ? -9.718 0.354 -14.501 1.00 89.88 193 VAL A N 1
ATOM 1401 C CA . VAL A 1 193 ? -11.161 0.531 -14.247 1.00 89.88 193 VAL A CA 1
ATOM 1402 C C . VAL A 1 193 ? -12.016 -0.219 -15.273 1.00 89.88 193 VAL A C 1
ATOM 1404 O O . VAL A 1 193 ? -13.042 -0.794 -14.903 1.00 89.88 193 VAL A O 1
ATOM 1407 N N . ALA A 1 194 ? -11.593 -0.272 -16.541 1.00 87.00 194 ALA A N 1
ATOM 1408 C CA . ALA A 1 194 ? -12.338 -0.946 -17.607 1.00 87.00 194 ALA A CA 1
ATOM 1409 C C . ALA A 1 194 ? -12.421 -2.471 -17.411 1.00 87.00 194 ALA A C 1
ATOM 1411 O O . ALA A 1 194 ? -13.322 -3.121 -17.949 1.00 87.00 194 ALA A O 1
ATOM 1412 N N . HIS A 1 195 ? -11.525 -3.041 -16.603 1.00 84.94 195 HIS A N 1
ATOM 1413 C CA . HIS A 1 195 ? -11.484 -4.470 -16.320 1.00 84.94 195 HIS A CA 1
ATOM 1414 C C . HIS A 1 195 ? -12.471 -4.921 -15.235 1.00 84.94 195 HIS A C 1
ATOM 1416 O O . HIS A 1 195 ? -12.551 -6.118 -14.981 1.00 84.94 195 HIS A O 1
ATOM 1422 N N . PHE A 1 196 ? -13.260 -4.029 -14.622 1.00 88.00 196 PHE A N 1
ATOM 1423 C CA . PHE A 1 196 ? -14.183 -4.373 -13.531 1.00 88.00 196 PHE A CA 1
ATOM 1424 C C . PHE A 1 196 ? -15.589 -3.803 -13.747 1.00 88.00 196 PHE A C 1
ATOM 1426 O O . PHE A 1 196 ? -15.783 -2.669 -14.185 1.00 88.00 196 PHE A O 1
ATOM 1433 N N . ARG A 1 197 ? -16.615 -4.565 -13.363 1.00 86.19 197 ARG A N 1
ATOM 1434 C CA . ARG A 1 197 ? -18.005 -4.100 -13.350 1.00 86.19 197 ARG A CA 1
ATOM 1435 C C . ARG A 1 197 ? -18.258 -3.262 -12.105 1.00 86.19 197 ARG A C 1
ATOM 1437 O O . ARG A 1 197 ? -18.182 -3.746 -10.980 1.00 86.19 197 ARG A O 1
ATOM 1444 N N . GLY A 1 198 ? -18.637 -2.005 -12.318 1.00 86.38 198 GLY A N 1
ATOM 1445 C CA . GLY A 1 198 ? -18.931 -1.080 -11.225 1.00 86.38 198 GLY A CA 1
ATOM 1446 C C . GLY A 1 198 ? -17.678 -0.600 -10.497 1.00 86.38 198 GLY A C 1
ATOM 1447 O O . GLY A 1 198 ? -17.737 -0.373 -9.286 1.00 86.38 198 GLY A O 1
ATOM 1448 N N . ALA A 1 199 ? -16.561 -0.473 -11.220 1.00 92.25 199 ALA A N 1
ATOM 1449 C CA . ALA A 1 199 ? -15.387 0.200 -10.698 1.00 92.25 199 ALA A CA 1
ATOM 1450 C C . ALA A 1 199 ? -15.635 1.694 -10.461 1.00 92.25 199 ALA A C 1
ATOM 1452 O O . ALA A 1 199 ? -16.396 2.344 -11.180 1.00 92.25 199 ALA A O 1
ATOM 1453 N N . ARG A 1 200 ? -14.970 2.229 -9.439 1.00 94.81 200 ARG A N 1
ATOM 1454 C CA . ARG A 1 200 ? -14.894 3.656 -9.129 1.00 94.81 200 ARG A CA 1
ATOM 1455 C C . ARG A 1 200 ? -13.432 4.077 -9.207 1.00 94.81 200 ARG A C 1
ATOM 1457 O O . ARG A 1 200 ? -12.585 3.409 -8.621 1.00 94.81 200 ARG A O 1
ATOM 1464 N N . LEU A 1 201 ? -13.153 5.169 -9.909 1.00 94.56 201 LEU A N 1
ATOM 1465 C CA . LEU A 1 201 ? -11.852 5.830 -9.884 1.00 94.56 201 LEU A CA 1
ATOM 1466 C C . LEU A 1 201 ? -11.926 7.000 -8.903 1.00 94.56 201 LEU A C 1
ATOM 1468 O O . LEU A 1 201 ? -12.823 7.834 -9.017 1.00 94.56 201 LEU A O 1
ATOM 1472 N N . VAL A 1 202 ? -10.996 7.057 -7.957 1.00 95.31 202 VAL A N 1
ATOM 1473 C CA . VAL A 1 202 ? -10.806 8.193 -7.053 1.00 95.31 202 VAL A CA 1
ATOM 1474 C C . VAL A 1 202 ? -9.422 8.772 -7.298 1.00 95.31 202 VAL A C 1
ATOM 1476 O O . VAL A 1 202 ? -8.420 8.060 -7.284 1.00 95.31 202 VAL A O 1
ATOM 1479 N N . GLU A 1 203 ? -9.365 10.078 -7.526 1.00 95.38 203 GLU A N 1
ATOM 1480 C CA . GLU A 1 203 ? -8.121 10.788 -7.802 1.00 95.38 203 GLU A CA 1
ATOM 1481 C C . GLU A 1 203 ? -7.807 11.772 -6.672 1.00 95.38 203 GLU A C 1
ATOM 1483 O O . GLU A 1 203 ? -8.676 12.528 -6.234 1.00 95.38 203 GLU A O 1
ATOM 1488 N N . HIS A 1 204 ? -6.553 11.796 -6.218 1.00 95.25 204 HIS A N 1
ATOM 1489 C CA . HIS A 1 204 ? -6.038 12.835 -5.324 1.00 95.25 204 HIS A CA 1
ATOM 1490 C C . HIS A 1 204 ? -4.964 13.677 -6.020 1.00 95.25 204 HIS A C 1
ATOM 1492 O O . HIS A 1 204 ? -4.384 13.273 -7.017 1.00 95.25 204 HIS A O 1
ATOM 1498 N N . LYS A 1 205 ? -4.680 14.879 -5.509 1.00 93.62 205 LYS A N 1
ATOM 1499 C CA . LYS A 1 205 ? -3.870 15.888 -6.229 1.00 93.62 205 LYS A CA 1
ATOM 1500 C C . LYS A 1 205 ? -2.382 15.546 -6.386 1.00 93.62 205 LYS A C 1
ATOM 1502 O O . LYS A 1 205 ? -1.688 16.168 -7.188 1.00 93.62 205 LYS A O 1
ATOM 1507 N N . GLU A 1 206 ? -1.878 14.613 -5.593 1.00 92.81 206 GLU A N 1
ATOM 1508 C CA . GLU A 1 206 ? -0.440 14.363 -5.459 1.00 92.81 206 GLU A CA 1
ATOM 1509 C C . GLU A 1 206 ? 0.100 13.402 -6.528 1.00 92.81 206 GLU A C 1
ATOM 1511 O O . GLU A 1 206 ? -0.623 12.984 -7.431 1.00 92.81 206 GLU A O 1
ATOM 1516 N N . GLY A 1 207 ? 1.408 13.130 -6.468 1.00 90.00 207 GLY A N 1
ATOM 1517 C CA . GLY A 1 207 ? 2.105 12.222 -7.382 1.00 90.00 207 GLY A CA 1
ATOM 1518 C C . GLY A 1 207 ? 1.938 10.747 -7.009 1.00 90.00 207 GLY A C 1
ATOM 1519 O O . GLY A 1 207 ? 0.875 10.322 -6.574 1.00 90.00 207 GLY A O 1
ATOM 1520 N N . HIS A 1 208 ? 3.019 9.975 -7.130 1.00 86.62 208 HIS A N 1
ATOM 1521 C CA . HIS A 1 208 ? 3.066 8.523 -6.894 1.00 86.62 208 HIS A CA 1
ATOM 1522 C C . HIS A 1 208 ? 3.021 8.125 -5.399 1.00 86.62 208 HIS A C 1
ATOM 1524 O O . HIS A 1 208 ? 3.844 7.345 -4.917 1.00 86.62 208 HIS A O 1
ATOM 1530 N N . ARG A 1 209 ? 2.113 8.723 -4.620 1.00 86.19 209 ARG A N 1
ATOM 1531 C CA . ARG A 1 209 ? 1.860 8.360 -3.218 1.00 86.19 209 ARG A CA 1
ATOM 1532 C C . ARG A 1 209 ? 0.558 7.561 -3.127 1.00 86.19 209 ARG A C 1
ATOM 1534 O O . ARG A 1 209 ? -0.382 7.902 -3.833 1.00 86.19 209 ARG A O 1
ATOM 1541 N N . PRO A 1 210 ? 0.472 6.548 -2.246 1.00 84.56 210 PRO A N 1
ATOM 1542 C CA . PRO A 1 210 ? -0.759 5.774 -2.070 1.00 84.56 210 PRO A CA 1
ATOM 1543 C C . PRO A 1 210 ? -1.874 6.573 -1.379 1.00 84.56 210 PRO A C 1
ATOM 1545 O O . PRO A 1 210 ? -3.050 6.273 -1.556 1.00 84.56 210 PRO A O 1
ATOM 1548 N N . LEU A 1 211 ? -1.504 7.576 -0.579 1.00 90.50 211 LEU A N 1
ATOM 1549 C CA . LEU A 1 211 ? -2.405 8.493 0.110 1.00 90.50 211 LEU A CA 1
ATOM 1550 C C . LEU A 1 211 ? -1.862 9.928 -0.017 1.00 90.50 211 LEU A C 1
ATOM 1552 O O . LEU A 1 211 ? -0.641 10.102 -0.119 1.00 90.50 211 LEU A O 1
ATOM 1556 N N . PRO A 1 212 ? -2.730 10.953 0.027 1.00 92.44 212 PRO A N 1
ATOM 1557 C CA . PRO A 1 212 ? -2.317 12.343 0.182 1.00 92.44 212 PRO A CA 1
ATOM 1558 C C . PRO A 1 212 ? -1.401 12.556 1.397 1.00 92.44 212 PRO A C 1
ATOM 1560 O O . PRO A 1 212 ? -1.582 11.935 2.442 1.00 92.44 212 PRO A O 1
ATOM 1563 N N . ALA A 1 213 ? -0.440 13.463 1.276 1.00 86.12 213 ALA A N 1
ATOM 1564 C CA . ALA A 1 213 ? 0.329 14.021 2.376 1.00 86.12 213 ALA A CA 1
ATOM 1565 C C . ALA A 1 213 ? -0.524 14.947 3.255 1.00 86.12 213 ALA A C 1
ATOM 1567 O O . ALA A 1 213 ? -0.278 15.032 4.457 1.00 86.12 213 ALA A O 1
ATOM 1568 N N . ASP A 1 214 ? -1.525 15.629 2.681 1.00 90.50 214 ASP A N 1
ATOM 1569 C CA . ASP A 1 214 ? -2.505 16.363 3.486 1.00 90.50 214 ASP A CA 1
ATOM 1570 C C . ASP A 1 214 ? -3.364 15.393 4.306 1.00 90.50 214 ASP A C 1
ATOM 1572 O O . ASP A 1 214 ? -4.031 14.507 3.766 1.00 90.50 214 ASP A O 1
ATOM 1576 N N . ARG A 1 215 ? -3.376 15.596 5.625 1.00 84.62 215 ARG A N 1
ATOM 1577 C CA . ARG A 1 215 ? -4.035 14.695 6.572 1.00 84.62 215 ARG A CA 1
ATOM 1578 C C . ARG A 1 215 ? -5.532 14.579 6.329 1.00 84.62 215 ARG A C 1
ATOM 1580 O O . ARG A 1 215 ? -6.058 13.470 6.305 1.00 84.62 215 ARG A O 1
ATOM 1587 N N . ALA A 1 216 ? -6.219 15.707 6.177 1.00 86.94 216 ALA A N 1
ATOM 1588 C CA . ALA A 1 216 ? -7.669 15.704 6.030 1.00 86.94 216 ALA A CA 1
ATOM 1589 C C . ALA A 1 216 ? -8.084 15.000 4.729 1.00 86.94 216 ALA A C 1
ATOM 1591 O O . ALA A 1 216 ? -9.043 14.225 4.721 1.00 86.94 216 ALA A O 1
ATOM 1592 N N . ALA A 1 217 ? -7.328 15.215 3.648 1.00 91.81 217 ALA A N 1
ATOM 1593 C CA . ALA A 1 217 ? -7.511 14.503 2.391 1.00 91.81 217 ALA A CA 1
ATOM 1594 C C . ALA A 1 217 ? -7.220 12.998 2.523 1.00 91.81 217 ALA A C 1
ATOM 1596 O O . ALA A 1 217 ? -7.990 12.187 2.007 1.00 91.81 217 ALA A O 1
ATOM 1597 N N . ALA A 1 218 ? -6.154 12.614 3.234 1.00 90.75 218 ALA A N 1
ATOM 1598 C CA . ALA A 1 218 ? -5.840 11.213 3.501 1.00 90.75 218 ALA A CA 1
ATOM 1599 C C . ALA A 1 218 ? -6.943 10.521 4.313 1.00 90.75 218 ALA A C 1
ATOM 1601 O O . ALA A 1 218 ? -7.378 9.433 3.944 1.00 90.75 218 ALA A O 1
ATOM 1602 N N . ASP A 1 219 ? -7.448 11.166 5.366 1.00 87.56 219 ASP A N 1
ATOM 1603 C CA . ASP A 1 219 ? -8.541 10.646 6.194 1.00 87.56 219 ASP A CA 1
ATOM 1604 C C . ASP A 1 219 ? -9.850 10.500 5.413 1.00 87.56 219 ASP A C 1
ATOM 1606 O O . ASP A 1 219 ? -10.569 9.512 5.586 1.00 87.56 219 ASP A O 1
ATOM 1610 N N . GLY A 1 220 ? -10.154 11.458 4.532 1.00 92.19 220 GLY A N 1
ATOM 1611 C CA . GLY A 1 220 ? -11.285 11.361 3.611 1.00 92.19 220 GLY A CA 1
ATOM 1612 C C . GLY A 1 220 ? -11.164 10.144 2.694 1.00 92.19 220 GLY A C 1
ATOM 1613 O O . GLY A 1 220 ? -12.069 9.315 2.644 1.00 92.19 220 GLY A O 1
ATOM 1614 N N . LEU A 1 221 ? -10.007 9.983 2.048 1.00 94.88 221 LEU A N 1
ATOM 1615 C CA . LEU A 1 221 ? -9.748 8.867 1.140 1.00 94.88 221 LEU A CA 1
ATOM 1616 C C . LEU A 1 221 ? -9.766 7.505 1.853 1.00 94.88 221 LEU A C 1
ATOM 1618 O O . LEU A 1 221 ? -10.327 6.542 1.335 1.00 94.88 221 LEU A O 1
ATOM 1622 N N . ILE A 1 222 ? -9.193 7.415 3.056 1.00 93.12 222 ILE A N 1
ATOM 1623 C CA . ILE A 1 222 ? -9.240 6.199 3.880 1.00 93.12 222 ILE A CA 1
ATOM 1624 C C . ILE A 1 222 ? -10.690 5.830 4.203 1.00 93.12 222 ILE A C 1
ATOM 1626 O O . ILE A 1 222 ? -11.065 4.662 4.091 1.00 93.12 222 ILE A O 1
ATOM 1630 N N . ARG A 1 223 ? -11.523 6.813 4.567 1.00 91.06 223 ARG A N 1
ATOM 1631 C CA . ARG A 1 223 ? -12.946 6.582 4.838 1.00 91.06 223 ARG A CA 1
ATOM 1632 C C . ARG A 1 223 ? -13.670 6.036 3.611 1.00 91.06 223 ARG A C 1
ATOM 1634 O O . ARG A 1 223 ? -14.446 5.094 3.756 1.00 91.06 223 ARG A O 1
ATOM 1641 N N . ASP A 1 224 ? -13.386 6.575 2.429 1.00 92.00 224 ASP A N 1
ATOM 1642 C CA . ASP A 1 224 ? -13.968 6.097 1.172 1.00 92.00 224 ASP A CA 1
ATOM 1643 C C . ASP A 1 224 ? -13.553 4.649 0.869 1.00 92.00 224 ASP A C 1
ATOM 1645 O O . ASP A 1 224 ? -14.399 3.828 0.501 1.00 92.00 224 ASP A O 1
ATOM 1649 N N . ILE A 1 225 ? -12.277 4.302 1.094 1.00 92.19 225 ILE A N 1
ATOM 1650 C CA . ILE A 1 225 ? -11.769 2.929 0.946 1.00 92.19 225 ILE A CA 1
ATOM 1651 C C . ILE A 1 225 ? -12.479 1.982 1.920 1.00 92.19 225 ILE A C 1
ATOM 1653 O O . ILE A 1 225 ? -12.984 0.936 1.505 1.00 92.19 225 ILE A O 1
ATOM 1657 N N . CYS A 1 226 ? -12.568 2.347 3.201 1.00 88.00 226 CYS A N 1
ATOM 1658 C CA . CYS A 1 226 ? -13.257 1.537 4.203 1.00 88.00 226 CYS A CA 1
ATOM 1659 C C . CYS A 1 226 ? -14.747 1.372 3.875 1.00 88.00 226 CYS A C 1
ATOM 1661 O O . CYS A 1 226 ? -15.252 0.252 3.936 1.00 88.00 226 CYS A O 1
ATOM 1663 N N . SER A 1 227 ? -15.439 2.447 3.479 1.00 89.00 227 SER A N 1
ATOM 1664 C CA . SER A 1 227 ? -16.853 2.386 3.080 1.00 89.00 227 SER A CA 1
ATOM 1665 C C . SER A 1 227 ? -17.046 1.431 1.909 1.00 89.00 227 SER A C 1
ATOM 1667 O O . SER A 1 227 ? -17.907 0.557 1.959 1.00 89.00 227 SER A O 1
ATOM 1669 N N . PHE A 1 228 ? -16.197 1.536 0.884 1.00 91.38 228 PHE A N 1
ATOM 1670 C CA . PHE A 1 228 ? -16.254 0.654 -0.274 1.00 91.38 228 PHE A CA 1
ATOM 1671 C C . PHE A 1 228 ? -16.080 -0.824 0.107 1.00 91.38 228 PHE A C 1
ATOM 1673 O O . PHE A 1 228 ? -16.834 -1.670 -0.375 1.00 91.38 228 PHE A O 1
ATOM 1680 N N . VAL A 1 229 ? -15.120 -1.142 0.983 1.00 86.94 229 VAL A N 1
ATOM 1681 C CA . VAL A 1 229 ? -14.897 -2.520 1.452 1.00 86.94 229 VAL A CA 1
ATOM 1682 C C . VAL A 1 229 ? -16.112 -3.033 2.229 1.00 86.94 229 VAL A C 1
ATOM 1684 O O . VAL A 1 229 ? -16.605 -4.124 1.941 1.00 86.94 229 VAL A O 1
ATOM 1687 N N . LEU A 1 230 ? -16.632 -2.245 3.173 1.00 83.25 230 LEU A N 1
ATOM 1688 C CA . LEU A 1 230 ? -17.743 -2.648 4.041 1.00 83.25 230 LEU A CA 1
ATOM 1689 C C . LEU A 1 230 ? -19.083 -2.759 3.301 1.00 83.25 230 LEU A C 1
ATOM 1691 O O . LEU A 1 230 ? -19.860 -3.667 3.584 1.00 83.25 230 LEU A O 1
ATOM 1695 N N . GLU A 1 231 ? -19.344 -1.895 2.315 1.00 83.81 231 GLU A N 1
ATOM 1696 C CA . GLU A 1 231 ? -20.532 -1.979 1.450 1.00 83.81 231 GLU A CA 1
ATOM 1697 C C . GLU A 1 231 ? -20.608 -3.311 0.687 1.00 83.81 231 GLU A C 1
ATOM 1699 O O . GLU A 1 231 ? -21.695 -3.764 0.325 1.00 83.81 231 GLU A O 1
ATOM 1704 N N . ARG A 1 232 ? -19.457 -3.927 0.392 1.00 83.31 232 ARG A N 1
ATOM 1705 C CA . ARG A 1 232 ? -19.361 -5.128 -0.455 1.00 83.31 232 ARG A CA 1
ATOM 1706 C C . ARG A 1 232 ? -19.090 -6.404 0.325 1.00 83.31 232 ARG A C 1
ATOM 1708 O O . ARG A 1 232 ? -19.423 -7.483 -0.160 1.00 83.31 232 ARG A O 1
ATOM 1715 N N . CYS A 1 233 ? -18.544 -6.268 1.525 1.00 76.94 233 CYS A N 1
ATOM 1716 C CA . CYS A 1 233 ? -18.271 -7.350 2.456 1.00 76.94 233 CYS A CA 1
ATOM 1717 C C . CYS A 1 233 ? -18.868 -6.991 3.826 1.00 76.94 233 CYS A C 1
ATOM 1719 O O . CYS A 1 233 ? -18.106 -6.690 4.749 1.00 76.94 233 CYS A O 1
ATOM 1721 N N . PRO A 1 234 ? -20.210 -6.963 3.957 1.00 70.25 234 PRO A N 1
ATOM 1722 C CA . PRO A 1 234 ? -20.844 -6.653 5.230 1.00 70.25 234 PRO A CA 1
ATOM 1723 C C . PRO A 1 234 ? -20.449 -7.697 6.292 1.00 70.25 234 PRO A C 1
ATOM 1725 O O . PRO A 1 234 ? -20.245 -8.864 5.937 1.00 70.25 234 PRO A O 1
ATOM 1728 N N . PRO A 1 235 ? -20.317 -7.281 7.564 1.00 62.03 235 PRO A N 1
ATOM 1729 C CA . PRO A 1 235 ? -19.920 -8.153 8.668 1.00 62.03 235 PRO A CA 1
ATOM 1730 C C . PRO A 1 235 ? -20.931 -9.267 8.963 1.00 62.03 235 PRO A C 1
ATOM 1732 O O . PRO A 1 235 ? -22.141 -9.092 8.685 1.00 62.03 235 PRO A O 1
#

Secondary structure (DSSP, 8-state):
---HHHHHHHHHHTT-TTS---GGGGGS-HHHHHHHHTTTS------------SSPPPEEEEE--TTB-HHHHHHHTHHHHHHHHHTT-EEEEE--SEEPPTT-HHHHHHHHHH-SPPPEESS-EEE-TTS-EEE-HHHHHHHHHHHHHHHHHTT---HHHHTTGGGS-BSS--EEEEETT-SSSSSHHHHHHHTBTT-EEEEESSSS-SS-SSHHHHHHHHHHHHHHHHHHS--

pLDDT: mean 83.18, std 12.27, range [42.0, 96.12]